Protein AF-A0A7S0BR72-F1 (afdb_monomer_lite)

pLDDT: mean 76.25, std 20.23, range [37.44, 98.0]

Structure (mmCIF, N/CA/C/O backbone):
data_AF-A0A7S0BR72-F1
#
_entry.id   AF-A0A7S0BR72-F1
#
loop_
_atom_site.group_PDB
_atom_site.id
_atom_site.type_symbol
_atom_site.label_atom_id
_atom_site.label_alt_id
_atom_site.label_comp_id
_atom_site.label_asym_id
_atom_site.label_entity_id
_atom_site.label_seq_id
_atom_site.pdbx_PDB_ins_code
_atom_site.Cartn_x
_atom_site.Cartn_y
_atom_site.Cartn_z
_atom_site.occupancy
_atom_site.B_iso_or_equiv
_atom_site.auth_seq_id
_atom_site.auth_comp_id
_atom_site.auth_asym_id
_atom_site.auth_atom_id
_atom_site.pdbx_PDB_model_num
ATOM 1 N N . SER A 1 1 ? -52.170 14.495 -1.235 1.00 38.38 1 SER A N 1
ATOM 2 C CA . SER A 1 1 ? -51.632 13.764 -2.401 1.00 38.38 1 SER A CA 1
ATOM 3 C C . SER A 1 1 ? -50.107 13.771 -2.348 1.00 38.38 1 SER A C 1
ATOM 5 O O . SER A 1 1 ? -49.473 14.765 -2.671 1.00 38.38 1 SER A O 1
ATOM 7 N N . ARG A 1 2 ? -49.497 12.687 -1.854 1.00 43.31 2 ARG A N 1
ATOM 8 C CA . ARG A 1 2 ? -48.038 12.483 -1.826 1.00 43.31 2 ARG A CA 1
ATOM 9 C C . ARG A 1 2 ? -47.750 11.031 -2.201 1.00 43.31 2 ARG A C 1
ATOM 11 O O . ARG A 1 2 ? -47.837 10.165 -1.345 1.00 43.31 2 ARG A O 1
ATOM 18 N N . THR A 1 3 ? -47.402 10.790 -3.461 1.00 39.28 3 THR A N 1
ATOM 19 C CA . THR A 1 3 ? -46.844 9.521 -3.961 1.00 39.28 3 THR A CA 1
ATOM 20 C C . THR A 1 3 ? -46.015 9.816 -5.216 1.00 39.28 3 THR A C 1
ATOM 22 O O . THR A 1 3 ? -46.498 9.676 -6.331 1.00 39.28 3 THR A O 1
ATOM 25 N N . SER A 1 4 ? -44.776 10.290 -5.054 1.00 43.34 4 SER A N 1
ATOM 26 C CA . SER A 1 4 ? -43.831 10.450 -6.182 1.00 43.34 4 SER A CA 1
ATOM 27 C C . SER A 1 4 ? -42.393 10.020 -5.841 1.00 43.34 4 SER A C 1
ATOM 29 O O . SER A 1 4 ? -41.476 10.256 -6.622 1.00 43.34 4 SER A O 1
ATOM 31 N N . GLY A 1 5 ? -42.171 9.376 -4.688 1.00 39.69 5 GLY A N 1
ATOM 32 C CA . GLY A 1 5 ? -40.830 8.983 -4.227 1.00 39.69 5 GLY A CA 1
ATOM 33 C C . GLY A 1 5 ? -40.415 7.538 -4.535 1.00 39.69 5 GLY A C 1
ATOM 34 O O . GLY A 1 5 ? -39.224 7.266 -4.632 1.00 39.69 5 GLY A O 1
ATOM 35 N N . ASN A 1 6 ? -41.360 6.608 -4.729 1.00 41.72 6 ASN A N 1
ATOM 36 C CA . ASN A 1 6 ? -41.033 5.171 -4.752 1.00 41.72 6 ASN A CA 1
ATOM 37 C C . ASN A 1 6 ? -40.452 4.650 -6.077 1.00 41.72 6 ASN A C 1
ATOM 39 O O . ASN A 1 6 ? -39.692 3.689 -6.061 1.00 41.72 6 ASN A O 1
ATOM 43 N N . GLY A 1 7 ? -40.753 5.271 -7.222 1.00 37.44 7 GLY A N 1
ATOM 44 C CA . GLY A 1 7 ? -40.346 4.722 -8.526 1.00 37.44 7 GLY A CA 1
ATOM 45 C C . GLY A 1 7 ? -38.831 4.731 -8.769 1.00 37.44 7 GLY A C 1
ATOM 46 O O . GLY A 1 7 ? -38.293 3.798 -9.359 1.00 37.44 7 GLY A O 1
ATOM 47 N N . ARG A 1 8 ? -38.121 5.752 -8.267 1.00 39.62 8 ARG A N 1
ATOM 48 C CA . ARG A 1 8 ? -36.663 5.881 -8.450 1.00 39.62 8 ARG A CA 1
ATOM 49 C C . ARG A 1 8 ? -35.863 4.902 -7.593 1.00 39.62 8 ARG A C 1
ATOM 51 O O . ARG A 1 8 ? -34.844 4.409 -8.055 1.00 39.62 8 ARG A O 1
ATOM 58 N N . SER A 1 9 ? -36.340 4.579 -6.391 1.00 44.19 9 SER A N 1
ATOM 59 C CA . SER A 1 9 ? -35.676 3.607 -5.512 1.00 44.19 9 SER A CA 1
ATOM 60 C C . SER A 1 9 ? -35.784 2.177 -6.057 1.00 44.19 9 SER A C 1
ATOM 62 O O . SER A 1 9 ? -34.805 1.441 -6.013 1.00 44.19 9 SER A O 1
ATOM 64 N N . VAL A 1 10 ? -36.925 1.809 -6.653 1.00 42.84 10 VAL A N 1
ATOM 65 C CA . VAL A 1 10 ? -37.143 0.464 -7.217 1.00 42.84 10 VAL A CA 1
ATOM 66 C C . VAL A 1 10 ? -36.305 0.228 -8.477 1.00 42.84 10 VAL A C 1
ATOM 68 O O . VAL A 1 10 ? -35.673 -0.816 -8.600 1.00 42.84 10 VAL A O 1
ATOM 71 N N . ALA A 1 11 ? -36.231 1.205 -9.388 1.00 39.00 11 ALA A N 1
ATOM 72 C CA . ALA A 1 11 ? -35.418 1.081 -10.603 1.00 39.00 11 ALA A CA 1
ATOM 73 C C . ALA A 1 11 ? -33.904 0.997 -10.304 1.00 39.00 11 ALA A C 1
ATOM 75 O O . ALA A 1 11 ? -33.158 0.318 -11.012 1.00 39.00 11 ALA A O 1
ATOM 76 N N . LEU A 1 12 ? -33.445 1.664 -9.241 1.00 45.06 12 LEU A N 1
ATOM 77 C CA . LEU A 1 12 ? -32.035 1.677 -8.849 1.00 45.06 12 LEU A CA 1
ATOM 78 C C . LEU A 1 12 ? -31.623 0.406 -8.089 1.00 45.06 12 LEU A C 1
ATOM 80 O O . LEU A 1 12 ? -30.553 -0.133 -8.351 1.00 45.06 12 LEU A O 1
ATOM 84 N N . MET A 1 13 ? -32.493 -0.116 -7.217 1.00 42.59 13 MET A N 1
ATOM 85 C CA . MET A 1 13 ? -32.310 -1.436 -6.595 1.00 42.59 13 MET A CA 1
ATOM 86 C C . MET A 1 13 ? -32.260 -2.534 -7.661 1.00 42.59 13 MET A C 1
ATOM 88 O O . MET A 1 13 ? -31.355 -3.357 -7.629 1.00 42.59 13 MET A O 1
ATOM 92 N N . ALA A 1 14 ? -33.125 -2.463 -8.679 1.00 45.12 14 ALA A N 1
ATOM 93 C CA . ALA A 1 14 ? -33.048 -3.358 -9.832 1.00 45.12 14 ALA A CA 1
ATOM 94 C C . ALA A 1 14 ? -31.719 -3.218 -10.597 1.00 45.12 14 ALA A C 1
ATOM 96 O O . ALA A 1 14 ? -31.189 -4.204 -11.087 1.00 45.12 14 ALA A O 1
ATOM 97 N N . SER A 1 15 ? -31.138 -2.016 -10.672 1.00 44.75 15 SER A N 1
ATOM 98 C CA . SER A 1 15 ? -29.849 -1.791 -11.346 1.00 44.75 15 SER A CA 1
ATOM 99 C C . SER A 1 15 ? -28.657 -2.325 -10.540 1.00 44.75 15 SER A C 1
ATOM 101 O O . SER A 1 15 ? -27.692 -2.808 -11.128 1.00 44.75 15 SER A O 1
ATOM 103 N N . LEU A 1 16 ? -28.721 -2.269 -9.205 1.00 50.09 16 LEU A N 1
ATOM 104 C CA . LEU A 1 16 ? -27.724 -2.853 -8.300 1.00 50.09 16 LEU A CA 1
ATOM 105 C C . LEU A 1 16 ? -27.837 -4.378 -8.214 1.00 50.09 16 LEU A C 1
ATOM 107 O O . LEU A 1 16 ? -26.807 -5.046 -8.193 1.00 50.09 16 LEU A O 1
ATOM 111 N N . ASP A 1 17 ? -29.053 -4.923 -8.229 1.00 45.78 17 ASP A N 1
ATOM 112 C CA . ASP A 1 17 ? -29.284 -6.365 -8.343 1.00 45.78 17 ASP A CA 1
ATOM 113 C C . ASP A 1 17 ? -28.795 -6.876 -9.696 1.00 45.78 17 ASP A C 1
ATOM 115 O O . ASP A 1 17 ? -28.068 -7.858 -9.735 1.00 45.78 17 ASP A O 1
ATOM 119 N N . VAL A 1 18 ? -29.055 -6.153 -10.790 1.00 50.88 18 VAL A N 1
ATOM 120 C CA . VAL A 1 18 ? -28.482 -6.463 -12.107 1.00 50.88 18 VAL A CA 1
ATOM 121 C C . VAL A 1 18 ? -26.959 -6.325 -12.092 1.00 50.88 18 VAL A C 1
ATOM 123 O O . VAL A 1 18 ? -26.279 -7.157 -12.669 1.00 50.88 18 VAL A O 1
ATOM 126 N N . ALA A 1 19 ? -26.376 -5.337 -11.409 1.00 53.84 19 ALA A N 1
ATOM 127 C CA . ALA A 1 19 ? -24.922 -5.226 -11.261 1.00 53.84 19 ALA A CA 1
ATOM 128 C C . ALA A 1 19 ? -24.324 -6.413 -10.484 1.00 53.84 19 ALA A C 1
ATOM 130 O O . ALA A 1 19 ? -23.299 -6.961 -10.889 1.00 53.84 19 ALA A O 1
ATOM 131 N N . ALA A 1 20 ? -24.969 -6.831 -9.395 1.00 51.16 20 ALA A N 1
ATOM 132 C CA . ALA A 1 20 ? -24.587 -7.994 -8.603 1.00 51.16 20 ALA A CA 1
ATOM 133 C C . ALA A 1 20 ? -24.769 -9.302 -9.388 1.00 51.16 20 ALA A C 1
ATOM 135 O O . ALA A 1 20 ? -23.887 -10.159 -9.380 1.00 51.16 20 ALA A O 1
ATOM 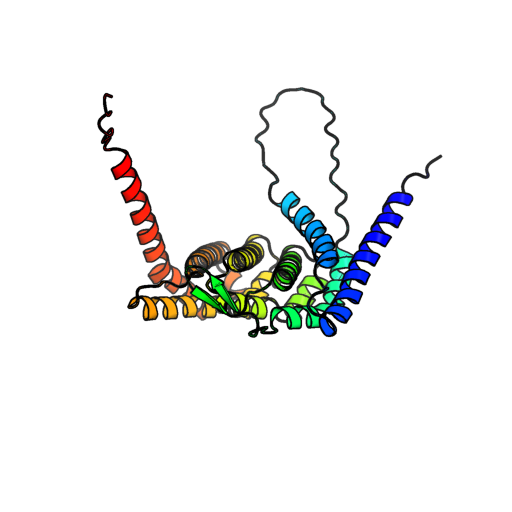136 N N . GLU A 1 21 ? -25.865 -9.443 -10.124 1.00 50.66 21 GLU A N 1
ATOM 137 C CA . GLU A 1 21 ? -26.175 -10.588 -10.974 1.00 50.66 21 GLU A CA 1
ATOM 138 C C . GLU A 1 21 ? -25.239 -10.645 -12.187 1.00 50.66 21 GLU A C 1
ATOM 140 O O . GLU A 1 21 ? -24.738 -11.715 -12.512 1.00 50.66 21 GLU A O 1
ATOM 145 N N . LEU A 1 22 ? -24.872 -9.510 -12.787 1.00 52.69 22 LEU A N 1
ATOM 146 C CA . LEU A 1 22 ? -23.852 -9.415 -13.838 1.00 52.69 22 LEU A CA 1
ATOM 147 C C . LEU A 1 22 ? -22.469 -9.779 -13.307 1.00 52.69 22 LEU A C 1
ATOM 149 O O . LEU A 1 22 ? -21.745 -10.522 -13.963 1.00 52.69 22 LEU A O 1
ATOM 153 N N . LEU A 1 23 ? -22.118 -9.33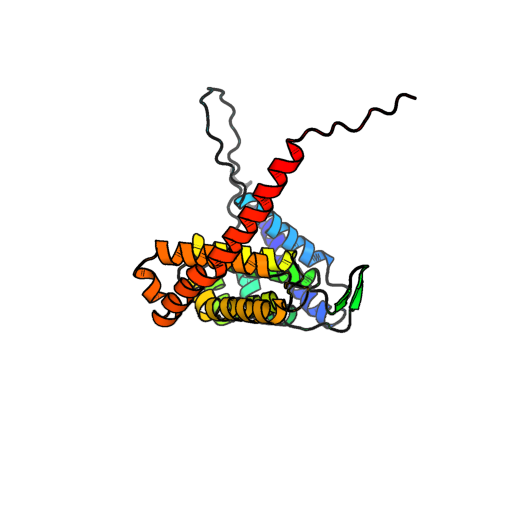2 -12.099 1.00 52.28 23 LEU A N 1
ATOM 154 C CA . LEU A 1 23 ? -20.904 -9.788 -11.429 1.00 52.28 23 LEU A CA 1
ATOM 155 C C . LEU A 1 23 ? -20.942 -11.315 -11.225 1.00 52.28 23 LEU A C 1
ATOM 157 O O . LEU A 1 23 ? -19.904 -11.965 -11.354 1.00 52.28 23 LEU A O 1
ATOM 161 N N . THR A 1 24 ? -22.095 -11.889 -10.867 1.00 49.78 24 THR A N 1
ATOM 162 C CA . THR A 1 24 ? -22.258 -13.328 -10.564 1.00 49.78 24 THR A CA 1
ATOM 163 C C . THR A 1 24 ? -22.217 -14.177 -11.836 1.00 49.78 24 THR A C 1
ATOM 165 O O . THR A 1 24 ? -21.528 -15.191 -11.900 1.00 49.78 24 THR A O 1
ATOM 168 N N . THR A 1 25 ? -22.895 -13.719 -12.884 1.00 54.47 25 THR A N 1
ATOM 169 C CA . THR A 1 25 ? -22.976 -14.389 -14.183 1.00 54.47 25 THR A CA 1
ATOM 170 C C . THR A 1 25 ? -21.637 -14.330 -14.913 1.00 54.47 25 THR A C 1
ATOM 172 O O . THR A 1 25 ? -21.257 -15.308 -15.547 1.00 54.47 25 THR A O 1
ATOM 175 N N . GLU A 1 26 ? -20.887 -13.226 -14.796 1.00 51.12 26 GLU A N 1
ATOM 176 C CA . GLU A 1 26 ? -19.606 -13.102 -15.495 1.00 51.12 26 GLU A CA 1
ATOM 177 C C . GLU A 1 26 ? -18.447 -13.846 -14.852 1.00 51.12 26 GLU A C 1
ATOM 179 O O . GLU A 1 26 ? -17.582 -14.317 -15.572 1.00 51.12 26 GLU A O 1
ATOM 184 N N . VAL A 1 27 ? -18.407 -14.049 -13.537 1.00 50.25 27 VAL A N 1
ATOM 185 C CA . VAL A 1 27 ? -17.358 -14.929 -12.984 1.00 50.25 27 VAL A CA 1
ATOM 186 C C . VAL A 1 27 ? -17.585 -16.379 -13.391 1.00 50.25 27 VAL A C 1
ATOM 188 O O . VAL A 1 27 ? -16.637 -17.035 -13.808 1.00 50.25 27 VAL A O 1
ATOM 191 N N . ASN A 1 28 ? -18.843 -16.828 -13.411 1.00 46.81 28 ASN A N 1
ATOM 192 C CA . ASN A 1 28 ? -19.190 -18.146 -13.942 1.00 46.81 28 ASN A CA 1
ATOM 193 C C . ASN A 1 28 ? -18.898 -18.264 -15.453 1.00 46.81 28 ASN A C 1
ATOM 195 O O . ASN A 1 28 ? -18.623 -19.353 -15.945 1.00 46.81 28 ASN A O 1
ATOM 199 N N . ARG A 1 29 ? -18.940 -17.159 -16.212 1.00 50.94 29 ARG A N 1
ATOM 200 C CA . ARG A 1 29 ? -18.572 -17.141 -17.638 1.00 50.94 29 ARG A CA 1
ATOM 201 C C . ARG A 1 29 ? -17.075 -17.025 -17.879 1.00 50.94 29 ARG A C 1
ATOM 203 O O . ARG A 1 29 ? -16.594 -17.684 -18.785 1.00 50.94 29 ARG A O 1
ATOM 210 N N . VAL A 1 30 ? -16.331 -16.260 -17.082 1.00 50.84 30 VAL A N 1
ATOM 211 C CA . VAL A 1 30 ? -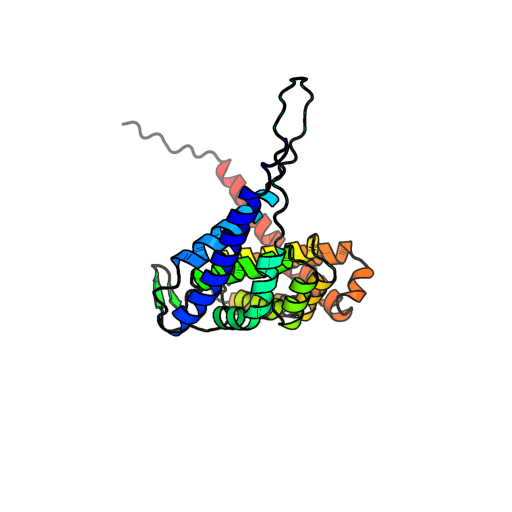14.864 -16.155 -17.174 1.00 50.84 30 VAL A CA 1
ATOM 212 C C . VAL A 1 30 ? -14.191 -17.499 -16.877 1.00 50.84 30 VAL A C 1
ATOM 214 O O . VAL A 1 30 ? -13.133 -17.768 -17.442 1.00 50.84 30 VAL A O 1
ATOM 217 N N . GLU A 1 31 ? -14.808 -18.365 -16.064 1.00 50.72 31 GLU A N 1
ATOM 218 C CA . GLU A 1 31 ? -14.368 -19.761 -15.902 1.00 50.72 31 GLU A CA 1
ATOM 219 C C . GLU A 1 31 ? -14.536 -20.612 -17.177 1.00 50.72 31 GLU A C 1
ATOM 221 O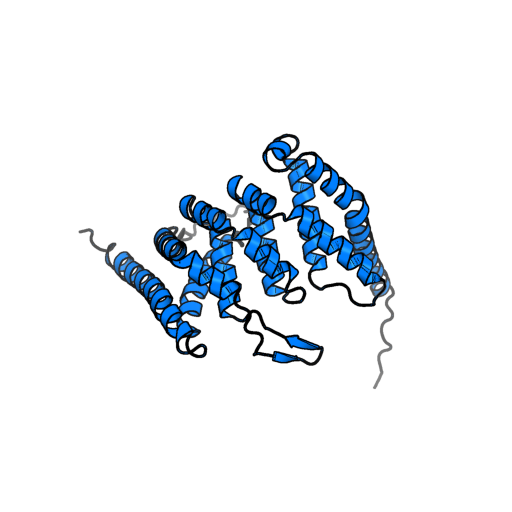 O . GLU A 1 31 ? -13.824 -21.601 -17.345 1.00 50.72 31 GLU A O 1
ATOM 226 N N . HIS A 1 32 ? -15.434 -20.234 -18.093 1.00 49.09 32 HIS A N 1
ATOM 227 C CA . HIS A 1 32 ? -15.753 -21.003 -19.302 1.00 49.09 32 HIS A CA 1
ATOM 228 C C . HIS A 1 32 ? -15.267 -20.365 -20.618 1.00 49.09 32 HIS A C 1
ATOM 230 O O . HIS A 1 32 ? -14.965 -21.098 -21.557 1.00 49.09 32 HIS A O 1
ATOM 236 N N . ASP A 1 33 ? -15.154 -19.037 -20.698 1.00 49.59 33 ASP A N 1
ATOM 237 C CA . ASP A 1 33 ? -14.624 -18.283 -21.840 1.00 49.59 33 ASP A CA 1
ATOM 238 C C . ASP A 1 33 ? -14.029 -16.928 -21.377 1.00 49.59 33 ASP A C 1
ATOM 240 O O . ASP A 1 33 ? -14.755 -15.952 -21.147 1.00 49.59 33 ASP A O 1
ATOM 244 N N . PRO A 1 34 ? -12.691 -16.829 -21.261 1.00 52.69 34 PRO A N 1
ATOM 245 C CA . PRO A 1 34 ? -11.992 -15.619 -20.825 1.00 52.69 34 PRO A CA 1
ATOM 246 C C . PRO A 1 34 ? -12.214 -14.377 -21.703 1.00 52.69 34 PRO A C 1
ATOM 248 O O . PRO A 1 34 ? -11.911 -13.268 -21.259 1.00 52.69 34 PRO A O 1
ATOM 251 N N . SER A 1 35 ? -12.703 -14.535 -22.939 1.00 46.75 35 SER A N 1
ATOM 252 C CA . SER A 1 35 ? -12.815 -13.446 -23.918 1.00 46.75 35 SER A CA 1
ATOM 253 C C . SER A 1 35 ? -14.089 -12.596 -23.775 1.00 46.75 35 SER A C 1
ATOM 255 O O . SER A 1 35 ? -14.137 -11.467 -24.271 1.00 46.75 35 SER A O 1
ATOM 257 N N . LEU A 1 36 ? -15.103 -13.087 -23.049 1.00 47.84 36 LEU A N 1
ATOM 258 C CA . LEU A 1 36 ? -16.439 -12.473 -22.965 1.00 47.84 36 LEU A CA 1
ATOM 259 C C . LEU A 1 36 ? -16.644 -11.531 -21.756 1.00 47.84 36 LEU A C 1
ATOM 261 O O . LEU A 1 36 ? -17.549 -10.696 -21.771 1.00 47.84 36 LEU A O 1
ATOM 265 N N . GLY A 1 37 ? -15.771 -11.580 -20.744 1.00 49.03 37 GLY A N 1
ATOM 266 C CA . GLY A 1 37 ? -16.009 -10.992 -19.412 1.00 49.03 37 GLY A CA 1
ATOM 267 C C . GLY A 1 37 ? -15.875 -9.471 -19.237 1.00 49.03 37 GLY A C 1
ATOM 268 O O . GLY A 1 37 ? -15.759 -8.998 -18.105 1.00 49.03 37 GLY A O 1
ATOM 269 N N . SER A 1 38 ? -15.845 -8.667 -20.305 1.00 54.56 38 SER A N 1
ATOM 270 C CA . SER A 1 38 ? -15.402 -7.265 -20.198 1.00 54.56 38 SER A CA 1
ATOM 271 C C . SER A 1 38 ? -16.513 -6.206 -20.110 1.00 54.56 38 SER A C 1
ATOM 273 O O . SER A 1 38 ? -16.306 -5.195 -19.447 1.00 54.56 38 SER A O 1
ATOM 275 N N . SER A 1 39 ? -17.694 -6.358 -20.719 1.00 53.75 39 SER A N 1
ATOM 276 C CA . SER A 1 39 ? -18.584 -5.186 -20.902 1.00 53.75 39 SER A CA 1
ATOM 277 C C . SER A 1 39 ? -19.348 -4.758 -19.638 1.00 53.75 39 SER A C 1
ATOM 279 O O . SER A 1 39 ? -19.456 -3.568 -19.342 1.00 53.75 39 SER A O 1
ATOM 281 N N . SER A 1 40 ? -19.842 -5.718 -18.855 1.00 49.47 40 SER A N 1
ATOM 282 C CA . SER A 1 40 ? -20.781 -5.451 -17.757 1.00 49.47 40 SER A CA 1
ATOM 283 C C . SER A 1 40 ? -20.089 -5.071 -16.447 1.00 49.47 40 SER A C 1
ATOM 285 O O . SER A 1 40 ? -20.470 -4.093 -15.802 1.00 49.47 40 SER A O 1
ATOM 287 N N . ILE A 1 41 ? -18.996 -5.762 -16.106 1.00 53.84 41 ILE A N 1
ATOM 288 C CA . ILE A 1 41 ? -18.120 -5.420 -14.973 1.00 53.84 41 ILE A CA 1
ATOM 289 C C . ILE A 1 41 ? -17.527 -4.018 -15.163 1.00 53.84 41 ILE A C 1
ATOM 291 O O . ILE A 1 41 ? -17.522 -3.212 -14.232 1.00 53.84 41 ILE A O 1
ATOM 295 N N . ASN A 1 42 ? -17.107 -3.681 -16.389 1.00 51.41 42 ASN A N 1
ATOM 296 C CA . ASN A 1 42 ? -16.626 -2.337 -16.705 1.00 51.41 42 ASN A CA 1
ATOM 297 C C . ASN A 1 42 ? -17.706 -1.265 -16.502 1.00 51.41 42 ASN A C 1
ATOM 299 O O . ASN A 1 42 ? -17.361 -0.154 -16.114 1.00 51.41 42 ASN A O 1
ATOM 303 N N . SER A 1 43 ? -18.991 -1.577 -16.704 1.00 51.28 43 SER A N 1
ATOM 304 C CA . SER A 1 43 ? -20.090 -0.629 -16.480 1.00 51.28 43 SER A CA 1
ATOM 305 C C . SER A 1 43 ? -20.350 -0.378 -14.989 1.00 51.28 43 SER A C 1
ATOM 307 O O . SER A 1 43 ? -20.445 0.775 -14.565 1.00 51.28 43 SER A O 1
ATOM 309 N N . VAL A 1 44 ? -20.387 -1.438 -14.172 1.00 56.53 44 VAL A N 1
ATOM 310 C CA . VAL A 1 44 ? -20.545 -1.329 -12.708 1.00 56.53 44 VAL A CA 1
ATOM 311 C C . VAL A 1 44 ? -19.354 -0.598 -12.092 1.00 56.53 44 VAL A C 1
ATOM 313 O O . VAL A 1 44 ? -19.515 0.307 -11.276 1.00 56.53 44 VAL A O 1
ATOM 316 N N . ILE A 1 45 ? -18.142 -0.924 -12.535 1.00 53.56 45 ILE A N 1
ATOM 317 C CA . ILE A 1 45 ? -16.933 -0.308 -11.993 1.00 53.56 45 ILE A CA 1
ATOM 318 C C . ILE A 1 45 ? -16.764 1.122 -12.514 1.00 53.56 45 ILE A C 1
ATOM 320 O O . ILE A 1 45 ? -16.386 1.992 -11.739 1.00 53.56 45 ILE A O 1
ATOM 324 N N . ALA A 1 46 ? -17.149 1.436 -13.756 1.00 53.50 46 ALA A N 1
ATOM 325 C CA . ALA A 1 46 ? -17.208 2.823 -14.225 1.00 53.50 46 ALA A CA 1
ATOM 326 C C . ALA A 1 46 ? -18.187 3.676 -13.402 1.00 53.50 46 ALA A C 1
ATOM 328 O O . ALA A 1 46 ? -17.902 4.850 -13.152 1.00 53.50 46 ALA A O 1
ATOM 329 N N . MET A 1 47 ? -19.305 3.101 -12.949 1.00 57.72 47 MET A N 1
ATOM 330 C CA . MET A 1 47 ? -20.235 3.768 -12.037 1.00 57.72 47 MET A CA 1
ATOM 331 C C . MET A 1 47 ? -19.569 4.048 -10.680 1.00 57.72 47 MET A C 1
ATOM 333 O O . MET A 1 47 ? -19.526 5.203 -10.256 1.00 57.72 47 MET A O 1
ATOM 337 N N . VAL A 1 48 ? -18.939 3.045 -10.059 1.00 52.66 48 VAL A N 1
ATOM 338 C CA . VAL A 1 48 ? -18.239 3.197 -8.766 1.00 52.66 48 VAL A CA 1
ATOM 339 C C . VAL A 1 48 ? -17.047 4.164 -8.863 1.00 52.66 48 VAL A C 1
ATOM 341 O O . VAL A 1 48 ? -16.908 5.069 -8.042 1.00 52.66 48 VAL A O 1
ATOM 344 N N . SER A 1 49 ? -16.217 4.063 -9.905 1.00 49.53 49 SER A N 1
ATOM 345 C CA . SER A 1 49 ? -15.084 4.970 -10.127 1.00 49.53 49 SER A CA 1
ATOM 346 C C . SER A 1 49 ? -15.519 6.420 -10.367 1.00 49.53 49 SER A C 1
ATOM 348 O O . SER A 1 49 ? -14.777 7.339 -10.013 1.00 49.53 49 SER A O 1
ATOM 350 N N . ARG A 1 50 ? -16.695 6.661 -10.970 1.00 54.97 50 ARG A N 1
ATOM 351 C CA . ARG A 1 50 ? -17.269 8.016 -11.090 1.00 54.97 50 ARG A CA 1
ATOM 352 C C . ARG A 1 50 ? -17.683 8.561 -9.723 1.00 54.97 50 ARG A C 1
ATOM 354 O O . ARG A 1 50 ? -17.393 9.720 -9.436 1.00 54.97 50 ARG A O 1
ATOM 361 N N . MET A 1 51 ? -18.263 7.720 -8.866 1.00 49.44 51 MET A N 1
ATOM 362 C CA . MET A 1 51 ? -18.635 8.097 -7.497 1.00 49.44 51 MET A CA 1
ATOM 363 C C . MET A 1 51 ? -17.406 8.425 -6.631 1.00 49.44 51 MET A C 1
ATOM 365 O O . MET A 1 51 ? -17.423 9.407 -5.891 1.00 49.44 51 MET A O 1
ATOM 369 N N . SER A 1 52 ? -16.304 7.673 -6.754 1.00 44.16 52 SER A N 1
ATOM 370 C CA . SER A 1 52 ? -15.071 7.950 -5.996 1.00 44.16 52 SER A CA 1
ATOM 371 C C . SER A 1 52 ? -14.358 9.235 -6.437 1.00 44.16 52 SER A C 1
ATOM 373 O O . SER A 1 52 ? -13.855 9.965 -5.585 1.00 44.16 52 SER A O 1
ATOM 375 N N . ARG A 1 53 ? -14.332 9.556 -7.741 1.00 44.47 53 ARG A N 1
ATOM 376 C CA . ARG A 1 53 ? -13.682 10.783 -8.254 1.00 44.47 53 ARG A CA 1
ATOM 377 C C . ARG A 1 53 ? -14.411 12.060 -7.842 1.00 44.47 53 ARG A C 1
ATOM 379 O O . ARG A 1 53 ? -13.759 13.057 -7.549 1.00 44.47 53 ARG A O 1
ATOM 386 N N . GLN A 1 54 ? -15.741 12.022 -7.755 1.00 45.09 54 GLN A N 1
ATOM 387 C CA . GLN A 1 54 ? -16.540 13.170 -7.309 1.00 45.09 54 GLN A CA 1
ATOM 388 C C . GLN A 1 54 ? -16.291 13.552 -5.841 1.00 45.09 54 GLN A C 1
ATOM 390 O O . GLN A 1 54 ? -16.555 14.686 -5.458 1.00 45.09 54 GLN A O 1
ATOM 395 N N . LYS A 1 55 ? -15.744 12.641 -5.026 1.00 43.00 55 LYS A N 1
ATOM 396 C CA . LYS A 1 55 ? -15.434 12.889 -3.610 1.00 43.00 55 LYS A CA 1
ATOM 397 C C . LYS A 1 55 ? -14.048 13.516 -3.381 1.00 43.00 55 LYS A C 1
ATOM 399 O O . LYS A 1 55 ? -13.793 13.991 -2.283 1.00 43.00 55 LYS A O 1
ATOM 404 N N . ILE A 1 56 ? -13.156 13.484 -4.380 1.00 41.53 56 ILE A N 1
ATOM 405 C CA . ILE A 1 56 ? -11.740 13.890 -4.248 1.00 41.53 56 ILE A CA 1
ATOM 406 C C . ILE A 1 56 ? -11.506 15.345 -4.691 1.00 41.53 56 ILE A C 1
ATOM 408 O O . ILE A 1 56 ? -10.650 16.012 -4.128 1.00 41.53 56 ILE A O 1
ATOM 412 N N . PHE A 1 57 ? -12.295 15.873 -5.631 1.00 38.41 57 PHE A N 1
ATOM 413 C CA . PHE A 1 57 ? -12.169 17.255 -6.129 1.00 38.41 57 PHE A CA 1
ATOM 414 C C . PHE A 1 57 ? -13.181 18.221 -5.496 1.00 38.41 57 PHE A C 1
ATOM 416 O O . PHE A 1 57 ? -13.732 19.087 -6.170 1.00 38.41 57 PHE A O 1
ATOM 423 N N . GLY A 1 58 ? -13.449 18.071 -4.198 1.00 40.12 58 GLY A N 1
ATOM 424 C CA . GLY A 1 58 ? -14.127 19.112 -3.428 1.00 40.12 58 GLY A CA 1
ATOM 425 C C . GLY A 1 58 ? -13.197 20.310 -3.285 1.00 40.12 58 GLY A C 1
ATOM 426 O O . GLY A 1 58 ? -12.475 20.410 -2.303 1.00 40.12 58 GLY A O 1
ATOM 427 N N . THR A 1 59 ? -13.166 21.166 -4.303 1.00 37.91 59 THR A N 1
ATOM 428 C CA . THR A 1 59 ? -12.417 22.418 -4.317 1.00 37.91 59 THR A CA 1
ATOM 429 C C . THR A 1 59 ? -12.953 23.306 -3.195 1.00 37.91 59 THR A C 1
ATOM 431 O O . THR A 1 59 ? -14.076 23.803 -3.281 1.00 37.91 59 THR A O 1
ATOM 434 N N . GLU A 1 60 ? -12.168 23.493 -2.135 1.00 42.75 60 GLU A N 1
ATOM 435 C CA . GLU A 1 60 ? -12.353 24.590 -1.186 1.00 42.75 60 GLU A CA 1
ATOM 436 C C . GLU A 1 60 ? -12.052 25.896 -1.932 1.00 42.75 60 GLU A C 1
ATOM 438 O O . GLU A 1 60 ? -10.922 26.374 -1.999 1.00 42.75 60 GLU A O 1
ATOM 443 N N . GLY A 1 61 ? -13.073 26.425 -2.605 1.00 39.91 61 GLY A N 1
ATOM 444 C CA . GLY A 1 61 ? -13.054 27.777 -3.134 1.00 39.91 61 GLY A CA 1
ATOM 445 C C . GLY A 1 61 ? -13.241 28.754 -1.982 1.00 39.91 61 GLY A C 1
ATOM 446 O O . GLY A 1 61 ? -14.288 28.750 -1.342 1.00 39.91 61 GLY A O 1
ATOM 447 N N . ASN A 1 62 ? -12.230 29.586 -1.734 1.00 43.91 62 ASN A N 1
ATOM 448 C CA . ASN A 1 62 ? -12.357 30.789 -0.919 1.00 43.91 62 ASN A CA 1
ATOM 449 C C . ASN A 1 62 ? -13.477 31.670 -1.493 1.00 43.91 62 ASN A C 1
ATOM 451 O O . ASN A 1 62 ? -13.325 32.261 -2.564 1.00 43.91 62 ASN A O 1
ATOM 455 N N . GLU A 1 63 ? -14.598 31.751 -0.780 1.00 44.75 63 GLU A N 1
ATOM 456 C CA . GLU A 1 63 ? -15.693 32.666 -1.085 1.00 44.75 63 GLU A CA 1
ATOM 457 C C . GLU A 1 63 ? -15.296 34.088 -0.666 1.00 44.75 63 GLU A C 1
ATOM 459 O O . GLU A 1 63 ? -15.261 34.436 0.513 1.00 44.75 63 GLU A O 1
ATOM 464 N N . SER A 1 64 ? -14.988 34.918 -1.664 1.00 49.91 64 SER A N 1
ATOM 465 C CA . SER A 1 64 ? -15.151 36.366 -1.568 1.00 49.91 64 SER A CA 1
ATOM 466 C C . SER A 1 64 ? -16.636 36.678 -1.751 1.00 49.91 64 SER A C 1
ATOM 468 O O . SER A 1 64 ? -17.247 36.308 -2.755 1.00 49.91 64 SER A O 1
ATOM 470 N N . GLU A 1 65 ? -17.207 37.325 -0.739 1.00 53.59 65 GLU A N 1
ATOM 471 C CA . GLU A 1 65 ? -18.603 37.739 -0.651 1.00 53.59 65 GLU A CA 1
ATOM 472 C C . GLU A 1 65 ? -19.034 38.579 -1.862 1.00 53.59 65 GLU A C 1
ATOM 474 O O . GLU A 1 65 ? -18.633 39.731 -2.018 1.00 53.59 65 GLU A O 1
ATOM 479 N N . THR A 1 66 ? -19.941 38.043 -2.679 1.00 48.38 66 THR A N 1
ATOM 480 C CA . THR A 1 66 ? -20.877 38.873 -3.444 1.00 48.38 66 THR A CA 1
ATOM 481 C C . THR A 1 66 ? -22.282 38.290 -3.334 1.00 48.38 66 THR A C 1
ATOM 483 O O . THR A 1 66 ? -22.555 37.154 -3.716 1.00 48.38 66 THR A O 1
ATOM 486 N N . ASN A 1 67 ? -23.173 39.095 -2.754 1.00 51.41 67 ASN A N 1
ATOM 487 C CA . ASN A 1 67 ? -24.594 38.820 -2.593 1.00 51.41 67 ASN A CA 1
ATOM 488 C C . ASN A 1 67 ? -25.269 38.693 -3.965 1.00 51.41 67 ASN A C 1
ATOM 490 O O . ASN A 1 67 ? -25.561 39.691 -4.622 1.00 51.41 67 ASN A O 1
ATOM 494 N N . GLY A 1 68 ? -25.533 37.456 -4.374 1.00 43.72 68 GLY A N 1
ATOM 495 C CA . GLY A 1 68 ? -26.338 37.115 -5.537 1.00 43.72 68 GLY A CA 1
ATOM 496 C C . GLY A 1 68 ? -27.135 35.857 -5.235 1.00 43.72 68 GLY A C 1
ATOM 497 O O . GLY A 1 68 ? -26.604 34.752 -5.256 1.00 43.72 68 GLY A O 1
ATOM 498 N N . GLU A 1 69 ? -28.408 36.051 -4.912 1.00 48.59 69 GLU A N 1
ATOM 499 C CA . GLU A 1 69 ? -29.407 35.038 -4.588 1.00 48.59 69 GLU A CA 1
ATOM 500 C C . GLU A 1 69 ? -29.646 34.109 -5.795 1.00 48.59 69 GLU A C 1
ATOM 502 O O . GLU A 1 69 ? -30.560 34.291 -6.594 1.00 48.59 69 GLU A O 1
ATOM 507 N N . LEU A 1 70 ? -28.780 33.106 -5.952 1.00 40.66 70 LEU A N 1
ATOM 508 C CA . LEU A 1 70 ? -28.969 31.987 -6.863 1.00 40.66 70 LEU A CA 1
ATOM 509 C C . LEU A 1 70 ? -29.132 30.739 -6.005 1.00 40.66 70 LEU A C 1
ATOM 511 O O . LEU A 1 70 ? -28.201 30.284 -5.342 1.00 40.66 70 LEU A O 1
ATOM 515 N N . THR A 1 71 ? -30.344 30.191 -5.996 1.00 46.50 71 THR A N 1
ATOM 516 C CA . THR A 1 71 ? -30.689 28.936 -5.332 1.00 46.50 71 THR A CA 1
ATOM 517 C C . THR A 1 71 ? -29.972 27.788 -6.049 1.00 46.50 71 THR A C 1
ATOM 519 O O . THR A 1 71 ? -30.556 27.061 -6.851 1.00 46.50 71 THR A O 1
ATOM 522 N N . VAL A 1 72 ? -28.668 27.644 -5.800 1.00 43.78 72 VAL A N 1
ATOM 523 C CA . VAL A 1 72 ? -27.871 26.504 -6.240 1.00 43.78 72 VAL A CA 1
ATOM 524 C C . VAL A 1 72 ? -28.488 25.292 -5.569 1.00 43.78 72 VAL A C 1
ATOM 526 O O . VAL A 1 72 ? -28.380 25.100 -4.356 1.00 43.78 72 VAL A O 1
ATOM 529 N N . MET A 1 73 ? -29.212 24.508 -6.369 1.00 39.28 73 MET A N 1
ATOM 530 C CA . MET A 1 73 ? -29.759 23.223 -5.978 1.00 39.28 73 MET A CA 1
ATOM 531 C C . MET A 1 73 ? -28.634 22.396 -5.370 1.00 39.28 73 MET A C 1
ATOM 533 O O . MET A 1 73 ? -27.816 21.798 -6.067 1.00 39.28 73 MET A O 1
ATOM 537 N N . LYS A 1 74 ? -28.628 22.366 -4.039 1.00 44.22 74 LYS A N 1
ATOM 538 C CA . LYS A 1 74 ? -27.835 21.507 -3.173 1.00 44.22 74 LYS A CA 1
ATOM 539 C C . LYS A 1 74 ? -28.344 20.074 -3.338 1.00 44.22 74 LYS A C 1
ATOM 541 O O . LYS A 1 74 ? -28.806 19.451 -2.390 1.00 44.22 74 LYS A O 1
ATOM 546 N N . ASN A 1 75 ? -28.261 19.548 -4.559 1.00 40.91 75 ASN A N 1
ATOM 547 C CA . ASN A 1 75 ? -28.333 18.128 -4.857 1.00 40.91 75 ASN A CA 1
ATOM 548 C C . ASN A 1 75 ? -27.022 17.514 -4.362 1.00 40.91 75 ASN A C 1
ATOM 550 O O . ASN A 1 75 ? -26.180 17.074 -5.139 1.00 40.91 75 ASN A O 1
ATOM 554 N N . ARG A 1 76 ? -26.847 17.498 -3.034 1.00 40.62 76 ARG A N 1
ATOM 555 C CA . ARG A 1 76 ? -26.071 16.448 -2.388 1.00 40.62 76 ARG A CA 1
ATOM 556 C C . ARG A 1 76 ? -26.803 15.176 -2.780 1.00 40.62 76 ARG A C 1
ATOM 558 O O . ARG A 1 76 ? -27.853 14.880 -2.212 1.00 40.62 76 ARG A O 1
ATOM 565 N N . SER A 1 77 ? -26.320 14.524 -3.837 1.00 47.00 77 SER A N 1
ATOM 566 C CA . SER A 1 77 ? -26.701 13.166 -4.189 1.00 47.00 77 SER A CA 1
ATOM 567 C C . SER A 1 77 ? -26.760 12.402 -2.877 1.00 47.00 77 SER A C 1
ATOM 569 O O . SER A 1 77 ? -25.789 12.395 -2.115 1.00 47.00 77 SER A O 1
ATOM 571 N N . ALA A 1 78 ? -27.951 11.903 -2.541 1.00 46.50 78 ALA A N 1
ATOM 572 C CA . ALA A 1 78 ? -28.115 11.039 -1.390 1.00 46.50 78 ALA A CA 1
ATOM 573 C C . ALA A 1 78 ? -26.991 10.011 -1.484 1.00 46.50 78 ALA A C 1
ATOM 575 O O . ALA A 1 78 ? -26.842 9.397 -2.537 1.00 46.50 78 ALA A O 1
ATOM 576 N N . LEU A 1 79 ? -26.139 9.941 -0.458 1.00 47.59 79 LEU A N 1
ATOM 577 C CA . LEU A 1 79 ? -25.077 8.950 -0.361 1.00 47.59 79 LEU A CA 1
ATOM 578 C C . LEU A 1 79 ? -25.748 7.589 -0.521 1.00 47.59 79 LEU A C 1
ATOM 580 O O . LEU A 1 79 ? -26.369 7.081 0.411 1.00 47.59 79 LEU A O 1
ATOM 584 N N . GLU A 1 80 ? -25.724 7.075 -1.747 1.00 54.44 80 GLU A N 1
ATOM 585 C CA . GLU A 1 80 ? -26.305 5.791 -2.077 1.00 54.44 80 GLU A CA 1
ATOM 586 C C . GLU A 1 80 ? -25.549 4.763 -1.251 1.00 54.44 80 GLU A C 1
ATOM 588 O O . GLU A 1 80 ? -24.316 4.733 -1.236 1.00 54.44 80 GLU A O 1
ATOM 593 N N . SER A 1 81 ? -26.304 3.991 -0.475 1.00 66.94 81 SER A N 1
ATOM 594 C CA . SER A 1 81 ? -25.737 3.013 0.436 1.00 66.94 81 SER A CA 1
ATOM 595 C C . SER A 1 81 ? -24.945 1.989 -0.372 1.00 66.94 81 SER A C 1
ATOM 597 O O . SER A 1 81 ? -25.516 1.194 -1.118 1.00 66.94 81 SER A O 1
ATOM 599 N N . THR A 1 82 ? -23.625 1.974 -0.196 1.00 73.62 82 THR A N 1
ATOM 600 C CA . THR A 1 82 ? -22.721 0.972 -0.779 1.00 73.62 82 THR A CA 1
ATOM 601 C C . THR A 1 82 ? -22.928 -0.420 -0.177 1.00 73.62 82 THR A C 1
ATOM 603 O O . THR A 1 82 ? -22.301 -1.380 -0.619 1.00 73.62 82 THR A O 1
ATOM 606 N N . ALA A 1 83 ? -23.848 -0.570 0.783 1.00 79.56 83 ALA A N 1
ATOM 607 C CA . ALA A 1 83 ? -24.055 -1.785 1.560 1.00 79.56 83 ALA A CA 1
ATOM 608 C C . ALA A 1 83 ? -24.343 -3.039 0.717 1.00 79.56 83 ALA A C 1
ATOM 610 O O . ALA A 1 83 ? -23.836 -4.106 1.059 1.00 79.56 83 ALA A O 1
ATOM 611 N N . LEU A 1 84 ? -25.119 -2.936 -0.372 1.00 80.94 84 LEU A N 1
ATOM 612 C CA . LEU A 1 84 ? -25.415 -4.088 -1.239 1.00 80.94 84 LEU A CA 1
ATOM 613 C C . LEU A 1 84 ? -24.184 -4.540 -2.032 1.00 80.94 84 LEU A C 1
ATOM 615 O O . LEU A 1 84 ? -23.878 -5.733 -2.070 1.00 80.94 84 LEU A O 1
ATOM 619 N N . LEU A 1 85 ? -23.441 -3.592 -2.612 1.00 81.12 85 LEU A N 1
ATOM 620 C CA . LEU A 1 85 ? -22.187 -3.871 -3.323 1.00 81.12 85 LEU A CA 1
ATOM 621 C C . LEU A 1 85 ? -21.155 -4.482 -2.379 1.00 81.12 85 LEU A C 1
ATOM 623 O O . LEU A 1 85 ? -20.518 -5.478 -2.703 1.00 81.12 85 LEU A O 1
ATOM 627 N N . GLU A 1 86 ? -21.045 -3.922 -1.182 1.00 85.00 86 GLU A N 1
ATOM 628 C CA . GLU A 1 86 ? -20.190 -4.421 -0.117 1.00 85.00 86 GLU A CA 1
ATOM 629 C C . GLU A 1 86 ? -20.595 -5.823 0.357 1.00 85.00 86 GLU A C 1
ATOM 631 O O . GLU A 1 86 ? -19.740 -6.678 0.575 1.00 85.00 86 GLU A O 1
ATOM 636 N N . GLN A 1 87 ? -21.893 -6.116 0.463 1.00 87.44 87 GLN A N 1
ATOM 637 C CA . GLN A 1 87 ? -22.375 -7.460 0.783 1.00 87.44 87 GLN A CA 1
ATOM 638 C C . GLN A 1 87 ? -22.031 -8.469 -0.316 1.00 87.44 87 GLN A C 1
ATOM 640 O O . GLN A 1 87 ? -21.622 -9.590 -0.007 1.00 87.44 87 GLN A O 1
ATOM 645 N N . CYS A 1 88 ? -22.178 -8.081 -1.583 1.00 85.88 88 CYS A N 1
ATOM 646 C CA . CYS A 1 88 ? -21.796 -8.918 -2.716 1.00 85.88 88 CYS A CA 1
ATOM 647 C C . CYS A 1 88 ? -20.282 -9.143 -2.755 1.00 85.88 88 CYS A C 1
ATOM 649 O O . CYS A 1 88 ? -19.846 -10.276 -2.943 1.00 85.88 88 CYS A O 1
ATOM 651 N N . LEU A 1 89 ? -19.490 -8.098 -2.495 1.00 87.88 89 LEU A N 1
ATOM 652 C CA . LEU A 1 89 ? -18.037 -8.187 -2.372 1.00 87.88 89 LEU A CA 1
ATOM 653 C C . LEU A 1 89 ? -17.641 -9.197 -1.293 1.00 87.88 89 LEU A C 1
ATOM 655 O O . LEU A 1 89 ? -16.861 -10.101 -1.571 1.00 87.88 89 LEU A O 1
ATOM 659 N N . ARG A 1 90 ? -18.205 -9.091 -0.082 1.00 91.94 90 ARG A N 1
ATOM 660 C CA . ARG A 1 90 ? -17.870 -9.991 1.036 1.00 91.94 90 ARG A CA 1
ATOM 661 C C . ARG A 1 90 ? -18.099 -11.464 0.698 1.00 91.94 90 ARG A C 1
ATOM 663 O O . ARG A 1 90 ? -17.290 -12.297 1.081 1.00 91.94 90 ARG A O 1
ATOM 670 N N . LYS A 1 91 ? -19.167 -11.790 -0.038 1.00 92.44 91 LYS A N 1
ATOM 671 C CA . LYS A 1 91 ? -19.468 -13.175 -0.447 1.00 92.44 91 LYS A CA 1
ATOM 672 C C . LYS A 1 91 ? -18.474 -13.745 -1.462 1.00 92.44 91 LYS A C 1
ATOM 674 O O . LYS A 1 91 ? -18.436 -14.953 -1.640 1.00 92.44 91 LYS A O 1
ATOM 679 N N . ARG A 1 92 ? -17.730 -12.883 -2.156 1.00 91.81 92 ARG A N 1
ATOM 680 C CA . ARG A 1 92 ? -16.982 -13.230 -3.373 1.00 91.81 92 ARG A CA 1
ATOM 681 C C . ARG A 1 92 ? -15.528 -12.806 -3.326 1.00 91.81 92 ARG A C 1
ATOM 683 O O . ARG A 1 92 ? -14.813 -12.918 -4.315 1.00 91.81 92 ARG A O 1
ATOM 690 N N . ILE A 1 93 ? -15.090 -12.297 -2.180 1.00 93.81 93 ILE A N 1
ATOM 691 C CA . ILE A 1 93 ? -13.746 -11.767 -2.016 1.00 93.81 93 ILE A CA 1
ATOM 692 C C . ILE A 1 93 ? -12.693 -12.824 -2.354 1.00 93.81 93 ILE A C 1
ATOM 694 O O . ILE A 1 93 ? -11.718 -12.498 -3.016 1.00 93.81 93 ILE A O 1
ATOM 698 N N . ASP A 1 94 ? -12.937 -14.090 -2.013 1.00 94.00 94 ASP A N 1
ATOM 699 C CA . ASP A 1 94 ? -12.012 -15.192 -2.285 1.00 94.00 94 ASP A CA 1
ATOM 700 C C . ASP A 1 94 ? -11.864 -15.463 -3.797 1.00 94.00 94 ASP A C 1
ATOM 702 O O . ASP A 1 94 ? -10.749 -15.616 -4.296 1.00 94.00 94 ASP A O 1
ATOM 706 N N . GLU A 1 95 ? -12.967 -15.426 -4.556 1.00 94.62 95 GLU A N 1
ATOM 707 C CA . GLU A 1 95 ? -12.951 -15.523 -6.026 1.00 94.62 95 GLU A CA 1
ATOM 708 C C . GLU A 1 95 ? -12.203 -14.341 -6.653 1.00 94.62 95 GLU A C 1
ATOM 710 O O . GLU A 1 95 ? -11.379 -14.510 -7.550 1.00 94.62 95 GLU A O 1
ATOM 715 N N . LEU A 1 96 ? -12.468 -13.127 -6.166 1.00 92.62 96 LEU A N 1
ATOM 716 C CA . LEU A 1 96 ? -11.833 -11.913 -6.675 1.00 92.62 96 LEU A CA 1
ATOM 717 C C . LEU A 1 96 ? -10.330 -11.899 -6.383 1.00 92.62 96 LEU A C 1
ATOM 719 O O . LEU A 1 96 ? -9.547 -11.523 -7.252 1.00 92.62 96 LEU A O 1
ATOM 723 N N . VAL A 1 97 ? -9.917 -12.348 -5.196 1.00 92.38 97 VAL A N 1
ATOM 724 C CA . VAL A 1 97 ? -8.503 -12.516 -4.839 1.00 92.38 97 VAL A CA 1
ATOM 725 C C . VAL A 1 97 ? -7.842 -13.542 -5.742 1.00 92.38 97 VAL A C 1
ATOM 727 O O . VAL A 1 97 ? -6.760 -13.268 -6.251 1.00 92.38 97 VAL A O 1
ATOM 730 N N . LYS A 1 98 ? -8.501 -14.677 -6.003 1.00 94.25 98 LYS A N 1
ATOM 731 C CA . LYS A 1 98 ? -8.008 -15.679 -6.953 1.00 94.25 98 LYS A CA 1
ATOM 732 C C . LYS A 1 98 ? -7.782 -15.062 -8.336 1.00 94.25 98 LYS A C 1
ATOM 734 O O . LYS A 1 98 ? -6.727 -15.273 -8.918 1.00 94.25 98 LYS A O 1
ATOM 739 N N . ILE A 1 99 ? -8.711 -14.245 -8.839 1.00 93.12 99 ILE A N 1
ATOM 740 C CA . ILE A 1 99 ? -8.547 -13.550 -10.129 1.00 93.12 99 ILE A CA 1
ATOM 741 C C . ILE A 1 99 ? -7.371 -12.557 -10.093 1.00 93.12 99 ILE A C 1
ATOM 743 O O . ILE A 1 99 ? -6.643 -12.430 -11.077 1.00 93.12 99 ILE A O 1
ATOM 747 N N . LEU A 1 100 ? -7.171 -11.844 -8.979 1.00 92.50 100 LEU A N 1
ATOM 748 C CA . LEU A 1 100 ? -6.058 -10.900 -8.820 1.00 92.50 100 LEU A CA 1
ATOM 749 C C . LEU A 1 100 ? -4.689 -11.597 -8.817 1.00 92.50 100 LEU A C 1
ATOM 751 O O . LEU A 1 100 ? -3.731 -11.029 -9.344 1.00 92.50 100 LEU A O 1
ATOM 755 N N . THR A 1 101 ? -4.596 -12.794 -8.235 1.00 92.94 101 THR A N 1
ATOM 756 C CA . THR A 1 101 ? -3.334 -13.530 -8.050 1.00 92.94 101 THR A CA 1
ATOM 757 C C . THR A 1 101 ? -3.052 -14.578 -9.123 1.00 92.94 101 THR A C 1
ATOM 759 O O . THR A 1 101 ? -1.912 -15.015 -9.244 1.00 92.94 101 THR A O 1
ATOM 762 N N . GLU A 1 102 ? -4.049 -14.969 -9.919 1.00 91.56 102 GLU A N 1
ATOM 763 C CA . GLU A 1 102 ? -3.890 -15.927 -11.015 1.00 91.56 102 GLU A CA 1
ATOM 764 C C . GLU A 1 102 ? -2.919 -15.385 -12.072 1.00 91.56 102 GLU A C 1
ATOM 766 O O . GLU A 1 102 ? -3.213 -14.402 -12.749 1.00 91.56 102 GLU A O 1
ATOM 771 N N . ASP A 1 103 ? -1.765 -16.022 -12.246 1.00 83.81 103 ASP A N 1
ATOM 772 C CA . ASP A 1 103 ? -0.814 -15.671 -13.299 1.00 83.81 103 ASP A CA 1
ATOM 773 C C . ASP A 1 103 ? -1.320 -16.200 -14.653 1.00 83.81 103 ASP A C 1
ATOM 775 O O . ASP A 1 103 ? -1.476 -17.406 -14.851 1.00 83.81 103 ASP A O 1
ATOM 779 N N . ARG A 1 104 ? -1.590 -15.287 -15.595 1.00 78.75 104 ARG A N 1
ATOM 780 C CA . ARG A 1 104 ? -1.966 -15.627 -16.977 1.00 78.75 104 ARG A CA 1
ATOM 781 C C . ARG A 1 104 ? -0.772 -15.394 -17.895 1.00 78.75 104 ARG A C 1
ATOM 783 O O . ARG A 1 104 ? -0.844 -14.670 -18.883 1.00 78.75 104 ARG A O 1
ATOM 790 N N . SER A 1 105 ? 0.332 -16.050 -17.558 1.00 67.06 105 SER A N 1
ATOM 791 C CA . SER A 1 105 ? 1.641 -15.985 -18.220 1.00 67.06 105 SER A CA 1
ATOM 792 C C . SER A 1 105 ? 1.658 -16.352 -19.711 1.00 67.06 105 SER A C 1
ATOM 794 O O . SER A 1 105 ? 2.700 -16.231 -20.355 1.00 67.06 105 SER A O 1
ATOM 796 N N . GLN A 1 106 ? 0.530 -16.766 -20.295 1.00 70.31 106 GLN A N 1
ATOM 797 C CA . GLN A 1 106 ? 0.449 -17.107 -21.717 1.00 70.31 106 GLN A CA 1
ATOM 798 C C . GLN A 1 106 ? 0.335 -15.881 -22.636 1.00 70.31 106 GLN A C 1
ATOM 800 O O . GLN A 1 106 ? 0.726 -15.966 -23.801 1.00 70.31 106 GLN A O 1
ATOM 805 N N . ASP A 1 107 ? -0.091 -14.727 -22.116 1.00 70.50 107 ASP A N 1
ATOM 806 C CA . ASP A 1 107 ? -0.229 -13.507 -22.910 1.00 70.50 107 ASP A CA 1
ATOM 807 C C . ASP A 1 107 ? 1.034 -12.645 -22.791 1.00 70.50 107 ASP A C 1
ATOM 809 O O . ASP A 1 107 ? 1.247 -11.921 -21.815 1.00 70.50 107 ASP A O 1
ATOM 813 N N . SER A 1 108 ? 1.907 -12.716 -23.797 1.00 76.88 108 SER A N 1
ATOM 814 C CA . SER A 1 108 ? 3.052 -11.809 -23.909 1.00 76.88 108 SER A CA 1
ATOM 815 C C . SER A 1 108 ? 2.873 -10.863 -25.087 1.00 76.88 108 SER A C 1
ATOM 817 O O . SER A 1 108 ? 2.670 -11.319 -26.213 1.00 76.88 108 SER A O 1
ATOM 819 N N . PHE A 1 109 ? 3.017 -9.562 -24.846 1.00 75.12 109 PHE A N 1
ATOM 820 C CA . PHE A 1 109 ? 3.000 -8.546 -25.897 1.00 75.12 109 PHE A CA 1
ATOM 821 C C . PHE A 1 109 ? 4.369 -7.872 -25.959 1.00 75.12 109 PHE A C 1
ATOM 823 O O . PHE A 1 109 ? 4.941 -7.501 -24.934 1.00 75.12 109 PHE A O 1
ATOM 830 N N . SER A 1 110 ? 4.914 -7.716 -27.164 1.00 75.38 110 SER A N 1
ATOM 831 C CA . SER A 1 110 ? 6.143 -6.947 -27.361 1.00 75.38 110 SER A CA 1
ATOM 832 C C . SER A 1 110 ? 5.778 -5.492 -27.617 1.00 75.38 110 SER A C 1
ATOM 834 O O . SER A 1 110 ? 5.026 -5.210 -28.548 1.00 75.38 110 SER A O 1
ATOM 836 N N . ASN A 1 111 ? 6.308 -4.570 -26.815 1.00 74.12 111 ASN A N 1
ATOM 837 C CA . ASN A 1 111 ? 6.324 -3.152 -27.168 1.00 74.12 111 ASN A CA 1
ATOM 838 C C . ASN A 1 111 ? 7.720 -2.764 -27.697 1.00 74.12 111 ASN A C 1
ATOM 840 O O . ASN A 1 111 ? 8.622 -3.600 -27.756 1.00 74.12 111 ASN A O 1
ATOM 844 N N . SER A 1 112 ? 7.894 -1.507 -28.112 1.00 73.56 112 SER A N 1
ATOM 845 C CA . SER A 1 112 ? 9.153 -0.988 -28.670 1.00 73.56 112 SER A CA 1
ATOM 846 C C . SER A 1 112 ? 10.329 -1.003 -27.684 1.00 73.56 112 SER A C 1
ATOM 848 O O . SER A 1 112 ? 11.471 -0.834 -28.102 1.00 73.56 112 SER A O 1
ATOM 850 N N . CYS A 1 113 ? 10.058 -1.154 -26.385 1.00 65.44 113 CYS A N 1
ATOM 851 C CA . CYS A 1 113 ? 11.048 -1.080 -25.315 1.00 65.44 113 CYS A CA 1
ATOM 852 C C . CYS A 1 113 ? 11.379 -2.452 -24.717 1.00 65.44 113 CYS A C 1
ATOM 854 O O . CYS A 1 113 ? 12.528 -2.682 -24.353 1.00 65.44 113 CYS A O 1
ATOM 856 N N . GLU A 1 114 ? 10.400 -3.351 -24.586 1.00 74.50 114 GLU A N 1
ATOM 857 C CA . GLU A 1 114 ? 10.569 -4.651 -23.941 1.00 74.50 114 GLU A CA 1
ATOM 858 C C . GLU A 1 114 ? 9.384 -5.594 -24.223 1.00 74.50 114 GLU A C 1
ATOM 860 O O . GLU A 1 114 ? 8.265 -5.173 -24.544 1.00 74.50 114 GLU A O 1
ATOM 865 N N . LYS A 1 115 ? 9.617 -6.899 -24.061 1.00 79.56 115 LYS A N 1
ATOM 866 C CA . LYS A 1 115 ? 8.545 -7.895 -24.027 1.00 79.56 115 LYS A CA 1
ATOM 867 C C . LYS A 1 115 ? 7.879 -7.835 -22.655 1.00 79.56 115 LYS A C 1
ATOM 869 O O . LYS A 1 115 ? 8.475 -8.241 -21.663 1.00 79.56 115 LYS A O 1
ATOM 874 N N . VAL A 1 116 ? 6.643 -7.347 -22.601 1.00 77.50 116 VAL A N 1
ATOM 875 C CA . VAL A 1 116 ? 5.844 -7.369 -21.374 1.00 77.50 116 VAL A CA 1
ATOM 876 C C . VAL A 1 116 ? 5.267 -8.770 -21.233 1.00 77.50 116 VAL A C 1
ATOM 878 O O . VAL A 1 116 ? 4.382 -9.175 -21.990 1.00 77.50 116 VAL A O 1
ATOM 881 N N . THR A 1 117 ? 5.805 -9.529 -20.286 1.00 73.25 117 THR A N 1
ATOM 882 C CA . THR A 1 117 ? 5.250 -10.816 -19.871 1.00 73.25 117 THR A CA 1
ATOM 883 C C . THR A 1 117 ? 4.195 -10.575 -18.798 1.00 73.25 117 THR A C 1
ATOM 885 O O . THR A 1 117 ? 4.496 -9.924 -17.798 1.00 73.25 117 THR A O 1
ATOM 888 N N . ASP A 1 118 ? 2.985 -11.103 -19.007 1.00 77.94 118 ASP A N 1
ATOM 889 C CA . ASP A 1 118 ? 1.884 -11.101 -18.033 1.00 77.94 118 ASP A CA 1
ATOM 890 C C . ASP A 1 118 ? 1.327 -9.689 -17.714 1.00 77.94 118 ASP A C 1
ATOM 892 O O . ASP A 1 118 ? 1.543 -9.118 -16.636 1.00 77.94 118 ASP A O 1
ATOM 896 N N . PRO A 1 119 ? 0.593 -9.073 -18.662 1.00 84.25 119 PRO A N 1
ATOM 897 C CA . PRO A 1 119 ? -0.110 -7.826 -18.398 1.00 84.25 119 PRO A CA 1
ATOM 898 C C . PRO A 1 119 ? -1.148 -8.026 -17.284 1.00 84.25 119 PRO A C 1
ATOM 900 O O . PRO A 1 119 ? -1.932 -8.969 -17.306 1.00 84.25 119 PRO A O 1
ATOM 903 N N . PHE A 1 120 ? -1.234 -7.077 -16.343 1.00 86.25 120 PHE A N 1
ATOM 904 C CA . PHE A 1 120 ? -2.209 -7.150 -15.241 1.00 86.25 120 PHE A CA 1
ATOM 905 C C . PHE A 1 120 ? -3.663 -7.241 -15.749 1.00 86.25 120 PHE A C 1
ATOM 907 O O . PHE A 1 120 ? -4.521 -7.791 -15.075 1.00 86.25 120 PHE A O 1
ATOM 914 N N . GLY A 1 121 ? -3.940 -6.772 -16.970 1.00 88.69 121 GLY A N 1
ATOM 915 C CA . GLY A 1 121 ? -5.254 -6.871 -17.598 1.00 88.69 121 GLY A CA 1
ATOM 916 C C . GLY A 1 121 ? -6.271 -5.898 -16.996 1.00 88.69 121 GLY A C 1
ATOM 917 O O . GLY A 1 121 ? -6.232 -5.551 -15.814 1.00 88.69 121 GLY A O 1
ATOM 918 N N . ILE A 1 122 ? -7.210 -5.432 -17.823 1.00 87.12 122 ILE A N 1
ATOM 919 C CA . ILE A 1 122 ? -8.202 -4.440 -17.386 1.00 87.12 122 ILE A CA 1
ATOM 920 C C . ILE A 1 122 ? -9.093 -4.988 -16.265 1.00 87.12 122 ILE A C 1
ATOM 922 O O . ILE A 1 122 ? -9.361 -4.281 -15.302 1.00 87.12 122 ILE A O 1
ATOM 926 N N . THR A 1 123 ? -9.494 -6.259 -16.336 1.00 88.19 123 THR A N 1
ATOM 927 C CA . THR A 1 123 ? -10.385 -6.874 -15.344 1.00 88.19 123 THR A CA 1
ATOM 928 C C . THR A 1 123 ? -9.747 -6.927 -13.957 1.00 88.19 123 THR A C 1
ATOM 930 O O . THR A 1 123 ? -10.359 -6.442 -13.006 1.00 88.19 123 THR A O 1
ATOM 933 N N . LYS A 1 124 ? -8.505 -7.424 -13.820 1.00 92.44 124 LYS A N 1
ATOM 934 C CA . LYS A 1 124 ? -7.814 -7.428 -12.516 1.00 92.44 124 LYS A CA 1
ATOM 935 C C . LYS A 1 124 ? -7.603 -6.010 -12.007 1.00 92.44 124 LYS A C 1
ATOM 937 O O . LYS A 1 124 ? -7.798 -5.756 -10.825 1.00 92.44 124 LYS A O 1
ATOM 942 N N . PHE A 1 125 ? -7.279 -5.071 -12.898 1.00 90.56 125 PHE A N 1
ATOM 943 C CA . PHE A 1 125 ? -7.148 -3.665 -12.529 1.00 90.56 125 PHE A CA 1
ATOM 944 C C . PHE A 1 125 ? -8.442 -3.091 -11.948 1.00 90.56 125 PHE A C 1
ATOM 946 O O . PHE A 1 125 ? -8.424 -2.447 -10.902 1.00 90.56 125 PHE A O 1
ATOM 953 N N . ARG A 1 126 ? -9.585 -3.383 -12.567 1.00 88.38 126 ARG A N 1
ATOM 954 C CA . ARG A 1 126 ? -10.882 -2.938 -12.060 1.00 88.38 126 ARG A CA 1
ATOM 955 C C . ARG A 1 126 ? -11.253 -3.584 -10.726 1.00 88.38 126 ARG A C 1
ATOM 957 O O . ARG A 1 126 ? -11.759 -2.896 -9.841 1.00 88.38 126 ARG A O 1
ATOM 964 N N . ILE A 1 127 ? -10.964 -4.874 -10.556 1.00 90.44 127 ILE A N 1
ATOM 965 C CA . ILE A 1 127 ? -11.132 -5.564 -9.270 1.00 90.44 127 ILE A CA 1
ATOM 966 C C . ILE A 1 127 ? -10.239 -4.908 -8.208 1.00 90.44 127 ILE A C 1
ATOM 968 O O . ILE A 1 127 ? -10.710 -4.625 -7.109 1.00 90.44 127 ILE A O 1
ATOM 972 N N . ALA A 1 128 ? -8.987 -4.596 -8.549 1.00 92.00 128 ALA A N 1
ATOM 973 C CA . ALA A 1 128 ? -8.047 -3.927 -7.659 1.00 92.00 128 ALA A CA 1
ATOM 974 C C . ALA A 1 128 ? -8.561 -2.557 -7.198 1.00 92.00 128 ALA A C 1
ATOM 976 O O . ALA A 1 128 ? -8.616 -2.297 -5.998 1.00 92.00 128 ALA A O 1
ATOM 977 N N . GLU A 1 129 ? -8.997 -1.708 -8.134 1.00 89.38 129 GLU A N 1
ATOM 978 C CA . GLU A 1 129 ? -9.599 -0.407 -7.819 1.00 89.38 129 GLU A CA 1
ATOM 979 C C . GLU A 1 129 ? -10.807 -0.550 -6.889 1.00 89.38 129 GLU A C 1
ATOM 981 O O . GLU A 1 129 ? -10.933 0.203 -5.924 1.00 89.38 129 GLU A O 1
ATOM 986 N N . PHE A 1 130 ? -11.687 -1.516 -7.161 1.00 88.06 130 PHE A N 1
ATOM 987 C CA . PHE A 1 130 ? -12.886 -1.732 -6.360 1.00 88.06 130 PHE A CA 1
ATOM 988 C C . PHE A 1 130 ? -12.552 -2.177 -4.932 1.00 88.06 130 PHE A C 1
ATOM 990 O O . PHE A 1 130 ? -13.028 -1.575 -3.969 1.00 88.06 130 PHE A O 1
ATOM 997 N N . VAL A 1 131 ? -11.686 -3.180 -4.781 1.00 89.12 131 VAL A N 1
ATOM 998 C CA . VAL A 1 131 ? -11.288 -3.697 -3.466 1.00 89.12 131 VAL A CA 1
ATOM 999 C C . VAL A 1 131 ? -10.574 -2.615 -2.644 1.00 89.12 131 VAL A C 1
ATOM 1001 O O . VAL A 1 131 ? -10.887 -2.435 -1.467 1.00 89.12 131 VAL A O 1
ATOM 1004 N N . LEU A 1 132 ? -9.677 -1.838 -3.258 1.00 88.56 132 LEU A N 1
ATOM 1005 C CA . LEU A 1 132 ? -8.975 -0.737 -2.586 1.00 88.56 132 LEU A CA 1
ATOM 1006 C C . LEU A 1 132 ? -9.897 0.453 -2.268 1.00 88.56 132 LEU A C 1
ATOM 1008 O O . LEU A 1 132 ? -9.710 1.149 -1.270 1.00 88.56 132 LEU A O 1
ATOM 1012 N N . ALA A 1 133 ? -10.942 0.689 -3.063 1.00 86.19 133 ALA A N 1
ATOM 1013 C CA . ALA A 1 133 ? -11.972 1.660 -2.700 1.00 86.19 133 ALA A CA 1
ATOM 1014 C C . ALA A 1 133 ? -12.733 1.222 -1.435 1.00 86.19 133 ALA A C 1
ATOM 1016 O O . ALA A 1 133 ? -13.049 2.061 -0.583 1.00 86.19 133 ALA A O 1
ATOM 1017 N N . CYS A 1 134 ? -12.975 -0.082 -1.269 1.00 86.44 134 CYS A N 1
ATOM 1018 C CA . CYS A 1 134 ? -13.596 -0.641 -0.070 1.00 86.44 134 CYS A CA 1
ATOM 1019 C C . CYS A 1 134 ? -12.679 -0.597 1.161 1.00 86.44 134 CYS A C 1
ATOM 1021 O O . CYS A 1 134 ? -13.185 -0.358 2.253 1.00 86.44 134 CYS A O 1
ATOM 1023 N N . THR A 1 135 ? -11.352 -0.721 1.023 1.00 83.31 135 THR A N 1
ATOM 1024 C CA . THR A 1 135 ? -10.441 -0.486 2.167 1.00 83.31 135 THR A CA 1
ATOM 1025 C C . THR A 1 135 ? -10.456 0.976 2.617 1.00 83.31 135 THR A C 1
ATOM 1027 O O . THR A 1 135 ? -10.289 1.262 3.799 1.00 83.31 135 THR A O 1
ATOM 1030 N N . LYS A 1 136 ? -10.681 1.905 1.680 1.00 79.62 136 LYS A N 1
ATOM 1031 C CA . LYS A 1 136 ? -10.761 3.351 1.933 1.00 79.62 136 LYS A CA 1
ATOM 1032 C C . LYS A 1 136 ? -12.104 3.793 2.519 1.00 79.62 136 LYS A C 1
ATOM 1034 O O . LYS A 1 136 ? -12.139 4.683 3.361 1.00 79.62 136 LYS A O 1
ATOM 1039 N N . SER A 1 137 ? -13.210 3.249 2.023 1.00 80.25 137 SER A N 1
ATOM 1040 C CA . SER A 1 137 ? -14.546 3.820 2.261 1.00 80.25 137 SER A CA 1
ATOM 1041 C C . SER A 1 137 ? -15.646 2.806 2.552 1.00 80.25 137 SER A C 1
ATOM 1043 O O . SER A 1 137 ? -16.801 3.206 2.687 1.00 80.25 137 SER A O 1
ATOM 1045 N N . GLY A 1 138 ? -15.301 1.522 2.652 1.00 83.19 138 GLY A N 1
ATOM 1046 C CA . GLY A 1 138 ? -16.247 0.478 3.019 1.00 83.19 138 GLY A CA 1
ATOM 1047 C C . GLY A 1 138 ? -16.688 0.590 4.475 1.00 83.19 138 GLY A C 1
ATOM 1048 O O . GLY A 1 138 ? -16.017 1.197 5.314 1.00 83.19 138 GLY A O 1
ATOM 1049 N N . ASN A 1 139 ? -17.825 -0.023 4.781 1.00 86.56 139 ASN A N 1
ATOM 1050 C CA . ASN A 1 139 ? -18.284 -0.168 6.150 1.00 86.56 139 ASN A CA 1
ATOM 1051 C C . ASN A 1 139 ? -17.341 -1.070 6.969 1.00 86.56 139 ASN A C 1
ATOM 1053 O O . ASN A 1 139 ? -16.467 -1.763 6.436 1.00 86.56 139 ASN A O 1
ATOM 1057 N N . ARG A 1 140 ? -17.513 -1.053 8.294 1.00 87.81 140 ARG A N 1
ATOM 1058 C CA . ARG A 1 140 ? -16.627 -1.758 9.228 1.00 87.81 140 ARG A CA 1
ATOM 1059 C C . ARG A 1 140 ? -16.586 -3.262 8.957 1.00 87.81 140 ARG A C 1
ATOM 1061 O O . ARG A 1 140 ? -15.517 -3.858 9.036 1.00 87.81 140 ARG A O 1
ATOM 1068 N N . GLU A 1 141 ? -17.722 -3.864 8.616 1.00 90.94 141 GLU A N 1
ATOM 1069 C CA . GLU A 1 141 ? -17.834 -5.291 8.316 1.00 90.94 141 GLU A CA 1
ATOM 1070 C C . GLU A 1 141 ? -17.069 -5.659 7.040 1.00 90.94 141 GLU A C 1
ATOM 1072 O O . GLU A 1 141 ? -16.393 -6.683 6.990 1.00 90.94 141 GLU A O 1
ATOM 1077 N N . THR A 1 142 ? -17.145 -4.819 6.008 1.00 90.06 142 THR A N 1
ATOM 1078 C CA . THR A 1 142 ? -16.397 -4.992 4.761 1.00 90.06 142 THR A CA 1
ATOM 1079 C C . THR A 1 142 ? -14.912 -4.883 5.012 1.00 90.06 142 THR A C 1
ATOM 1081 O O . THR A 1 142 ? -14.179 -5.785 4.620 1.00 90.06 142 THR A O 1
ATOM 1084 N N . VAL A 1 143 ? -14.469 -3.829 5.702 1.00 89.06 143 VAL A N 1
ATOM 1085 C CA . VAL A 1 143 ? -13.054 -3.666 6.047 1.00 89.06 143 VAL A CA 1
ATOM 1086 C C . VAL A 1 143 ? -12.571 -4.890 6.821 1.00 89.06 143 VAL A C 1
ATOM 1088 O O . VAL A 1 143 ? -11.581 -5.484 6.411 1.00 89.06 143 VAL A O 1
ATOM 1091 N N . ALA A 1 144 ? -13.304 -5.340 7.843 1.00 91.19 144 ALA A N 1
ATOM 1092 C CA . ALA A 1 144 ? -12.948 -6.523 8.626 1.00 91.19 144 ALA A CA 1
ATOM 1093 C C . ALA A 1 144 ? -12.752 -7.782 7.762 1.00 91.19 144 ALA A C 1
ATOM 1095 O O . ALA A 1 144 ? -11.740 -8.461 7.917 1.00 91.19 144 ALA A O 1
ATOM 1096 N N . VAL A 1 145 ? -13.652 -8.052 6.807 1.00 92.94 145 VAL A N 1
ATOM 1097 C CA . VAL A 1 145 ? -13.502 -9.184 5.871 1.00 92.94 145 VAL A CA 1
ATOM 1098 C C . VAL A 1 145 ? -12.265 -9.025 4.984 1.00 92.94 145 VAL A C 1
ATOM 1100 O O . VAL A 1 145 ? -11.532 -9.990 4.774 1.00 92.94 145 VAL A O 1
ATOM 1103 N N . LEU A 1 146 ? -11.989 -7.815 4.485 1.00 92.31 146 LEU A N 1
ATOM 1104 C CA . LEU A 1 146 ? -10.778 -7.556 3.698 1.00 92.31 146 LEU A CA 1
ATOM 1105 C C . LEU A 1 146 ? -9.505 -7.799 4.527 1.00 92.31 146 LEU A C 1
ATOM 1107 O O . LEU A 1 146 ? -8.521 -8.325 4.007 1.00 92.31 146 LEU A O 1
ATOM 1111 N N . LEU A 1 147 ? -9.522 -7.460 5.820 1.00 91.50 147 LEU A N 1
ATOM 1112 C CA . LEU A 1 147 ? -8.393 -7.718 6.716 1.00 91.50 147 LEU A CA 1
ATOM 1113 C C . LEU A 1 147 ? -8.226 -9.212 7.004 1.00 91.50 147 LEU A C 1
ATOM 1115 O O . LEU A 1 147 ? -7.114 -9.728 6.922 1.00 91.50 147 LEU A O 1
ATOM 1119 N N . GLU A 1 148 ? -9.324 -9.915 7.288 1.00 93.25 148 GLU A N 1
ATOM 1120 C CA . GLU A 1 148 ? -9.337 -11.361 7.541 1.00 93.25 148 GLU A CA 1
ATOM 1121 C C . GLU A 1 148 ? -8.773 -12.148 6.350 1.00 93.25 148 GLU A C 1
ATOM 1123 O O . GLU A 1 148 ? -8.062 -13.136 6.523 1.00 93.25 148 GLU A O 1
ATOM 1128 N N . ARG A 1 149 ? -9.039 -11.676 5.128 1.00 94.88 149 ARG A N 1
ATOM 1129 C CA . ARG A 1 149 ? -8.530 -12.259 3.879 1.00 94.88 149 ARG A CA 1
ATOM 1130 C C . ARG A 1 149 ? -7.152 -11.755 3.462 1.00 94.88 149 ARG A C 1
ATOM 1132 O O . ARG A 1 149 ? -6.712 -12.058 2.357 1.00 94.88 149 ARG A O 1
ATOM 1139 N N . LYS A 1 150 ? -6.458 -11.008 4.329 1.00 95.75 150 LYS A N 1
ATOM 1140 C CA . LYS A 1 150 ? -5.093 -10.506 4.096 1.00 95.75 150 LYS A CA 1
ATOM 1141 C C . LYS A 1 150 ? -4.949 -9.736 2.779 1.00 95.75 150 LYS A C 1
ATOM 1143 O O . LYS A 1 150 ? -3.914 -9.780 2.118 1.00 95.75 150 LYS A O 1
ATOM 1148 N N . ILE A 1 151 ? -5.983 -8.990 2.403 1.00 95.94 151 ILE A N 1
ATOM 1149 C CA . ILE A 1 151 ? -6.010 -8.219 1.158 1.00 95.94 151 ILE A CA 1
ATOM 1150 C C . ILE A 1 151 ? -4.824 -7.247 1.030 1.00 95.94 151 ILE A C 1
ATOM 1152 O O . ILE A 1 151 ? -4.224 -7.200 -0.046 1.00 95.94 151 ILE A O 1
ATOM 1156 N N . PRO A 1 152 ? -4.409 -6.521 2.088 1.00 95.88 152 PRO A N 1
ATOM 1157 C CA . PRO A 1 152 ? -3.195 -5.708 2.035 1.00 95.88 152 PRO A CA 1
ATOM 1158 C C . PRO A 1 152 ? -1.938 -6.494 1.634 1.00 95.88 152 PRO A C 1
ATOM 1160 O O . PRO A 1 152 ? -1.147 -6.008 0.831 1.00 95.88 152 PRO A O 1
ATOM 1163 N N . GLU A 1 153 ? -1.771 -7.728 2.120 1.00 97.19 153 GLU A N 1
ATOM 1164 C CA . GLU A 1 153 ? -0.618 -8.576 1.787 1.00 97.19 153 GLU A CA 1
ATOM 1165 C C . GLU A 1 153 ? -0.608 -8.948 0.298 1.00 97.19 153 GLU A C 1
ATOM 1167 O O . GLU A 1 153 ? 0.427 -8.817 -0.361 1.00 97.19 153 GLU A O 1
ATOM 1172 N N . VAL A 1 154 ? -1.775 -9.308 -0.248 1.00 97.06 154 VAL A N 1
ATOM 1173 C CA . VAL A 1 154 ? -1.962 -9.588 -1.681 1.00 97.06 154 VAL A CA 1
ATOM 1174 C C . VAL A 1 154 ? -1.587 -8.371 -2.529 1.00 97.06 154 VAL A C 1
ATOM 1176 O O . VAL A 1 154 ? -0.848 -8.498 -3.506 1.00 97.06 154 VAL A O 1
ATOM 1179 N N . PHE A 1 155 ? -2.036 -7.171 -2.150 1.00 97.12 155 PHE A N 1
ATOM 1180 C CA . PHE A 1 155 ? -1.699 -5.957 -2.894 1.00 97.12 155 PHE A CA 1
ATOM 1181 C C . PHE A 1 155 ? -0.230 -5.573 -2.794 1.00 97.12 155 PHE A C 1
ATOM 1183 O O . PHE A 1 155 ? 0.319 -5.119 -3.792 1.00 97.12 155 PHE A O 1
ATOM 1190 N N . LEU A 1 156 ? 0.428 -5.779 -1.649 1.00 97.50 156 LEU A N 1
ATOM 1191 C CA . LEU A 1 156 ? 1.873 -5.563 -1.547 1.00 97.50 156 LEU A CA 1
ATOM 1192 C C . LEU A 1 156 ? 2.639 -6.550 -2.433 1.00 97.50 156 LEU A C 1
ATOM 1194 O O . LEU A 1 156 ? 3.575 -6.152 -3.119 1.00 97.50 156 LEU A O 1
ATOM 1198 N N . GLN A 1 157 ? 2.231 -7.820 -2.483 1.00 96.44 157 GLN A N 1
ATOM 1199 C CA . GLN A 1 157 ? 2.837 -8.798 -3.392 1.00 96.44 157 GLN A CA 1
ATOM 1200 C C . GLN A 1 157 ? 2.674 -8.382 -4.863 1.00 96.44 157 GLN A C 1
ATOM 1202 O O . GLN A 1 157 ? 3.639 -8.405 -5.628 1.00 96.44 157 GLN A O 1
ATOM 1207 N N . ILE A 1 158 ? 1.470 -7.965 -5.257 1.00 95.25 158 ILE A N 1
ATOM 1208 C CA . ILE A 1 158 ? 1.183 -7.474 -6.610 1.00 95.25 158 ILE A CA 1
ATOM 1209 C C . ILE A 1 158 ? 1.983 -6.195 -6.912 1.00 95.25 158 ILE A C 1
ATOM 1211 O O . ILE A 1 158 ? 2.541 -6.064 -7.996 1.00 95.25 158 ILE A O 1
ATOM 1215 N N . PHE A 1 159 ? 2.085 -5.271 -5.957 1.00 96.06 159 PHE A N 1
ATOM 1216 C CA . PHE A 1 159 ? 2.831 -4.020 -6.095 1.00 96.06 159 PHE A CA 1
ATOM 1217 C C . PHE A 1 159 ? 4.312 -4.271 -6.403 1.00 96.06 159 PHE A C 1
ATOM 1219 O O . PHE A 1 159 ? 4.823 -3.754 -7.394 1.00 96.06 159 PHE A O 1
ATOM 1226 N N . PHE A 1 160 ? 4.983 -5.109 -5.608 1.00 95.38 160 PHE A N 1
ATOM 1227 C CA . PHE A 1 160 ? 6.414 -5.377 -5.787 1.00 95.38 160 PHE A CA 1
ATOM 1228 C C . PHE A 1 160 ? 6.717 -6.327 -6.955 1.00 95.38 160 PHE A C 1
ATOM 1230 O O . PHE A 1 160 ? 7.781 -6.231 -7.548 1.00 95.38 160 PHE A O 1
ATOM 1237 N N . SER A 1 161 ? 5.786 -7.199 -7.355 1.00 92.94 161 SER A N 1
ATOM 1238 C CA . SER A 1 161 ? 5.974 -8.056 -8.543 1.00 92.94 161 SER A CA 1
ATOM 1239 C C . SER A 1 161 ? 5.721 -7.340 -9.877 1.00 92.94 161 SER A C 1
ATOM 1241 O O . SER A 1 161 ? 6.085 -7.855 -10.933 1.00 92.94 161 SER A O 1
ATOM 1243 N N . ARG A 1 162 ? 5.090 -6.156 -9.864 1.00 91.69 162 ARG A N 1
ATOM 1244 C CA . ARG A 1 162 ? 4.668 -5.413 -11.067 1.00 91.69 162 ARG A CA 1
ATOM 1245 C C . ARG A 1 162 ? 5.331 -4.045 -11.171 1.00 91.69 162 ARG A C 1
ATOM 1247 O O . ARG A 1 162 ? 4.667 -3.028 -11.363 1.00 91.69 162 ARG A O 1
ATOM 1254 N N . GLU A 1 163 ? 6.656 -4.039 -11.122 1.00 90.94 163 GLU A N 1
ATOM 1255 C CA . GLU A 1 163 ? 7.487 -2.833 -11.008 1.00 90.94 163 GLU A CA 1
ATOM 1256 C C . GLU A 1 163 ? 7.287 -1.775 -12.107 1.00 90.94 163 GLU A C 1
ATOM 1258 O O . GLU A 1 163 ? 7.649 -0.618 -11.911 1.00 90.94 163 GLU A O 1
ATOM 1263 N N . TRP A 1 164 ? 6.731 -2.159 -13.261 1.00 88.25 164 TRP A N 1
ATOM 1264 C CA . TRP A 1 164 ? 6.559 -1.295 -14.437 1.00 88.25 164 TRP A CA 1
ATOM 1265 C C . TRP A 1 164 ? 5.103 -0.897 -14.709 1.00 88.25 164 TRP A C 1
ATOM 1267 O O . TRP A 1 164 ? 4.820 -0.194 -15.680 1.00 88.25 164 TRP A O 1
ATOM 1277 N N . ASN A 1 165 ? 4.151 -1.333 -13.878 1.00 90.56 165 ASN A N 1
ATOM 1278 C CA . ASN A 1 165 ? 2.745 -0.975 -14.050 1.00 90.56 165 ASN A CA 1
ATOM 1279 C C . ASN A 1 165 ? 2.401 0.286 -13.246 1.00 90.56 165 ASN A C 1
ATOM 1281 O O . ASN A 1 165 ? 1.806 0.214 -12.174 1.00 90.56 165 ASN A O 1
ATOM 1285 N N . ASN A 1 166 ? 2.738 1.456 -13.792 1.00 91.94 166 ASN A N 1
ATOM 1286 C CA . ASN A 1 166 ? 2.539 2.750 -13.123 1.00 91.94 166 ASN A CA 1
ATOM 1287 C C . ASN A 1 166 ? 1.098 2.993 -12.658 1.00 91.94 166 ASN A C 1
ATOM 1289 O O . ASN A 1 166 ? 0.881 3.645 -11.640 1.00 91.94 166 ASN A O 1
ATOM 1293 N N . ILE A 1 167 ? 0.098 2.499 -13.392 1.00 91.06 167 ILE A N 1
ATOM 1294 C CA . ILE A 1 167 ? -1.306 2.696 -13.018 1.00 91.06 167 ILE A CA 1
ATOM 1295 C C . ILE A 1 167 ? -1.614 1.891 -11.748 1.00 91.06 167 ILE A C 1
ATOM 1297 O O . ILE A 1 167 ? -2.117 2.450 -10.778 1.00 91.06 167 ILE A O 1
ATOM 1301 N N . LEU A 1 168 ? -1.252 0.606 -11.723 1.00 93.25 168 LEU A N 1
ATOM 1302 C CA . LEU A 1 168 ? -1.397 -0.253 -10.547 1.00 93.25 168 LEU A CA 1
ATOM 1303 C C . LEU A 1 168 ? -0.624 0.293 -9.340 1.00 93.25 168 LEU A C 1
ATOM 1305 O O . LEU A 1 168 ? -1.192 0.386 -8.252 1.00 93.25 168 LEU A O 1
ATOM 1309 N N . LEU A 1 169 ? 0.638 0.687 -9.539 1.00 95.25 169 LEU A N 1
ATOM 1310 C CA . LEU A 1 169 ? 1.477 1.253 -8.484 1.00 95.25 169 LEU A CA 1
ATOM 1311 C C . LEU A 1 169 ? 0.828 2.510 -7.889 1.00 95.25 169 LEU A C 1
ATOM 1313 O O . LEU A 1 169 ? 0.666 2.591 -6.675 1.00 95.25 169 LEU A O 1
ATOM 1317 N N . ASN A 1 170 ? 0.354 3.442 -8.725 1.00 94.81 170 ASN A N 1
ATOM 1318 C CA . ASN A 1 170 ? -0.372 4.634 -8.271 1.00 94.81 170 ASN A CA 1
ATOM 1319 C C . ASN A 1 170 ? -1.626 4.282 -7.466 1.00 94.81 170 ASN A C 1
ATOM 1321 O O . ASN A 1 170 ? -1.864 4.870 -6.408 1.00 94.81 170 ASN A O 1
ATOM 1325 N N . THR A 1 171 ? -2.424 3.328 -7.947 1.00 93.00 171 THR A N 1
ATOM 1326 C CA . THR A 1 171 ? -3.661 2.908 -7.282 1.00 93.00 171 THR A CA 1
ATOM 1327 C C . THR A 1 171 ? -3.378 2.326 -5.895 1.00 93.00 171 THR A C 1
ATOM 1329 O O . THR A 1 171 ? -4.016 2.734 -4.923 1.00 93.00 171 THR A O 1
ATOM 1332 N N . VAL A 1 172 ? -2.399 1.424 -5.778 1.00 95.62 172 VAL A N 1
ATOM 1333 C CA . VAL A 1 172 ? -2.023 0.808 -4.495 1.00 95.62 172 VAL A CA 1
ATOM 1334 C C . VAL A 1 172 ? -1.395 1.839 -3.556 1.00 95.62 172 VAL A C 1
ATOM 1336 O O . VAL A 1 172 ? -1.827 1.946 -2.410 1.00 95.62 172 VAL A O 1
ATOM 1339 N N . THR A 1 173 ? -0.449 2.657 -4.031 1.00 96.44 173 THR A N 1
ATOM 1340 C CA . THR A 1 173 ? 0.161 3.734 -3.233 1.00 96.44 173 THR A CA 1
ATOM 1341 C C . THR A 1 173 ? -0.895 4.688 -2.682 1.00 96.44 173 THR A C 1
ATOM 1343 O O . THR A 1 173 ? -0.906 4.957 -1.485 1.00 96.44 173 THR A O 1
ATOM 1346 N N . THR A 1 174 ? -1.833 5.144 -3.516 1.00 92.69 174 THR A N 1
ATOM 1347 C CA . THR A 1 174 ? -2.921 6.034 -3.080 1.00 92.69 174 THR A CA 1
ATOM 1348 C C . THR A 1 174 ? -3.779 5.391 -1.991 1.00 92.69 174 THR A C 1
ATOM 1350 O O . THR A 1 174 ? -4.157 6.051 -1.024 1.00 92.69 174 THR A O 1
ATOM 1353 N N . ALA A 1 175 ? -4.092 4.101 -2.127 1.00 91.31 175 ALA A N 1
ATOM 1354 C CA . ALA A 1 175 ? -4.888 3.383 -1.140 1.00 91.31 175 ALA A CA 1
ATOM 1355 C C . ALA A 1 175 ? -4.153 3.218 0.198 1.00 91.31 175 ALA A C 1
ATOM 1357 O O . ALA A 1 175 ? -4.769 3.380 1.255 1.00 91.31 175 ALA A O 1
ATOM 1358 N N . ILE A 1 176 ? -2.845 2.948 0.157 1.00 94.56 176 ILE A N 1
ATOM 1359 C CA . ILE A 1 176 ? -1.985 2.879 1.342 1.00 94.56 176 ILE A CA 1
ATOM 1360 C C . ILE A 1 176 ? -1.943 4.240 2.040 1.00 94.56 176 ILE A C 1
ATOM 1362 O O . ILE A 1 176 ? -2.306 4.325 3.211 1.00 94.56 176 ILE A O 1
ATOM 1366 N N . ILE A 1 177 ? -1.575 5.305 1.318 1.00 94.06 177 ILE A N 1
ATOM 1367 C CA . ILE A 1 177 ? -1.498 6.674 1.855 1.00 94.06 177 ILE A CA 1
ATOM 1368 C C . ILE A 1 177 ? -2.825 7.052 2.507 1.00 94.06 177 ILE A C 1
ATOM 1370 O O . ILE A 1 177 ? -2.856 7.442 3.670 1.00 94.06 177 ILE A O 1
ATOM 1374 N N . TYR A 1 178 ? -3.940 6.833 1.809 1.00 90.38 178 TYR A N 1
ATOM 1375 C CA . TYR A 1 178 ? -5.254 7.139 2.359 1.00 90.38 178 TYR A CA 1
ATOM 1376 C C . TYR A 1 178 ? -5.572 6.331 3.623 1.00 90.38 178 TYR A C 1
ATOM 1378 O O . TYR A 1 178 ? -6.155 6.869 4.563 1.00 90.38 178 TYR A O 1
ATOM 1386 N N . SER A 1 179 ? -5.188 5.052 3.668 1.00 89.81 179 SER A N 1
ATOM 1387 C CA . SER A 1 179 ? -5.380 4.209 4.855 1.00 89.81 179 SER A CA 1
ATOM 1388 C C . SER A 1 179 ? -4.618 4.754 6.066 1.00 89.81 179 SER A C 1
ATOM 1390 O O . SER A 1 179 ? -5.085 4.615 7.194 1.00 89.81 179 SER A O 1
ATOM 1392 N N . PHE A 1 180 ? -3.479 5.411 5.843 1.00 90.88 180 PHE A N 1
ATOM 1393 C CA . PHE A 1 180 ? -2.692 6.042 6.896 1.00 90.88 180 PHE A CA 1
ATOM 1394 C C . PHE A 1 180 ? -3.195 7.440 7.275 1.00 90.88 180 PHE A C 1
ATOM 1396 O O . PHE A 1 180 ? -3.363 7.711 8.464 1.00 90.88 180 PHE A O 1
ATOM 1403 N N . GLU A 1 181 ? -3.522 8.292 6.307 1.00 89.38 181 GLU A N 1
ATOM 1404 C CA . GLU A 1 181 ? -3.958 9.672 6.560 1.00 89.38 181 GLU A CA 1
ATOM 1405 C C . GLU A 1 181 ? -5.395 9.765 7.089 1.00 89.38 181 GLU A C 1
ATOM 1407 O O . GLU A 1 181 ? -5.655 10.466 8.064 1.00 89.38 181 GLU A O 1
ATOM 1412 N N . ALA A 1 182 ? -6.331 9.044 6.469 1.00 83.25 182 ALA A N 1
ATOM 1413 C CA . ALA A 1 182 ? -7.769 9.169 6.725 1.00 83.25 182 ALA A CA 1
ATOM 1414 C C . ALA A 1 182 ? -8.444 7.849 7.134 1.00 83.25 182 ALA A C 1
ATOM 1416 O O . ALA A 1 182 ? -9.635 7.834 7.450 1.00 83.25 182 ALA A O 1
ATOM 1417 N N . GLY A 1 183 ? -7.712 6.735 7.092 1.00 75.06 183 GLY A N 1
ATOM 1418 C CA . GLY A 1 183 ? -8.236 5.418 7.432 1.00 75.06 183 GLY A CA 1
ATOM 1419 C C . GLY A 1 183 ? -8.428 5.207 8.933 1.00 75.06 183 GLY A C 1
ATOM 1420 O O . GLY A 1 183 ? -7.906 5.935 9.779 1.00 75.06 183 GLY A O 1
ATOM 1421 N N . SER A 1 184 ? -9.181 4.159 9.268 1.00 83.56 184 SER A N 1
ATOM 1422 C CA . SER A 1 184 ? -9.294 3.680 10.644 1.00 83.56 184 SER A CA 1
ATOM 1423 C C . SER A 1 184 ? -7.969 3.083 11.133 1.00 83.56 184 SER A C 1
ATOM 1425 O O . SER A 1 184 ? -7.135 2.635 10.342 1.00 83.56 184 SER A O 1
ATOM 1427 N N . ASN A 1 185 ? -7.796 2.989 12.456 1.00 88.44 185 ASN A N 1
ATOM 1428 C CA . ASN A 1 185 ? -6.656 2.270 13.035 1.00 88.44 185 ASN A CA 1
ATOM 1429 C C . ASN A 1 185 ? -6.584 0.809 12.559 1.00 88.44 185 ASN A C 1
ATOM 1431 O O . ASN A 1 185 ? -5.486 0.285 12.402 1.00 88.44 185 ASN A O 1
ATOM 1435 N N . ASP A 1 186 ? -7.723 0.178 12.261 1.00 88.12 186 ASP A N 1
ATOM 1436 C CA . ASP A 1 186 ? -7.767 -1.180 11.708 1.00 88.12 186 ASP A CA 1
ATOM 1437 C C . ASP A 1 186 ? -7.123 -1.240 10.314 1.00 88.12 186 ASP A C 1
ATOM 1439 O O . ASP A 1 186 ? -6.318 -2.131 10.046 1.00 88.12 186 ASP A O 1
ATOM 1443 N N . ALA A 1 187 ? -7.404 -0.261 9.446 1.00 88.00 187 ALA A N 1
ATOM 1444 C CA . ALA A 1 187 ? -6.792 -0.180 8.121 1.00 88.00 187 ALA A CA 1
ATOM 1445 C C . ALA A 1 187 ? -5.272 0.038 8.211 1.00 88.00 187 ALA A C 1
ATOM 1447 O O . ALA A 1 187 ? -4.513 -0.642 7.520 1.00 88.00 187 ALA A O 1
ATOM 1448 N N . ARG A 1 188 ? -4.816 0.927 9.106 1.00 90.94 188 ARG A N 1
ATOM 1449 C CA . ARG A 1 188 ? -3.382 1.155 9.373 1.00 90.94 188 ARG A CA 1
ATOM 1450 C C . ARG A 1 188 ? -2.690 -0.125 9.834 1.00 90.94 188 ARG A C 1
ATOM 1452 O O . ARG A 1 188 ? -1.701 -0.542 9.236 1.00 90.94 188 ARG A O 1
ATOM 1459 N N . LYS A 1 189 ? -3.249 -0.775 10.862 1.00 91.25 189 LYS A N 1
ATOM 1460 C CA . LYS A 1 189 ? -2.735 -2.042 11.401 1.00 91.25 189 LYS A CA 1
ATOM 1461 C C . LYS A 1 189 ? -2.675 -3.120 10.335 1.00 91.25 189 LYS A C 1
ATOM 1463 O O . LYS A 1 189 ? -1.736 -3.899 10.328 1.00 91.25 189 LYS A O 1
ATOM 1468 N N . ALA A 1 190 ? -3.632 -3.163 9.416 1.00 91.56 190 ALA A N 1
ATOM 1469 C CA . ALA A 1 190 ? -3.623 -4.175 8.376 1.00 91.56 190 ALA A CA 1
ATOM 1470 C C . ALA A 1 190 ? -2.456 -4.038 7.394 1.00 91.56 190 ALA A C 1
ATOM 1472 O O . ALA A 1 190 ? -1.837 -5.043 7.056 1.00 91.56 190 ALA A O 1
ATOM 1473 N N . TRP A 1 191 ? -2.126 -2.817 6.959 1.00 95.12 191 TRP A N 1
ATOM 1474 C CA . TRP A 1 191 ? -0.956 -2.589 6.103 1.00 95.12 191 TRP A CA 1
ATOM 1475 C C . TRP A 1 191 ? 0.358 -2.849 6.843 1.00 95.12 191 TRP A C 1
ATOM 1477 O O . TRP A 1 191 ? 1.272 -3.441 6.269 1.00 95.12 191 TRP A O 1
ATOM 1487 N N . LEU A 1 192 ? 0.439 -2.461 8.120 1.00 95.44 192 LEU A N 1
ATOM 1488 C CA . LEU A 1 192 ? 1.601 -2.744 8.969 1.00 95.44 192 LEU A CA 1
ATOM 1489 C C . LEU A 1 192 ? 1.785 -4.254 9.177 1.00 95.44 192 LEU A C 1
ATOM 1491 O O . LEU A 1 192 ? 2.851 -4.781 8.878 1.00 95.44 192 LEU A O 1
ATOM 1495 N N . ASN A 1 193 ? 0.723 -4.973 9.549 1.00 94.25 193 ASN A N 1
ATOM 1496 C CA . ASN A 1 193 ? 0.730 -6.431 9.722 1.00 94.25 193 ASN A CA 1
ATOM 1497 C C . ASN A 1 193 ? 1.012 -7.190 8.418 1.00 94.25 193 ASN A C 1
ATOM 1499 O O . ASN A 1 193 ? 1.550 -8.293 8.453 1.00 94.25 193 ASN A O 1
ATOM 1503 N N . ALA A 1 194 ? 0.670 -6.613 7.263 1.00 96.25 194 ALA A N 1
ATOM 1504 C CA . ALA A 1 194 ? 1.045 -7.149 5.955 1.00 96.25 194 ALA A CA 1
ATOM 1505 C C . ALA A 1 194 ? 2.542 -6.964 5.625 1.00 96.25 194 ALA A C 1
ATOM 1507 O O . ALA A 1 194 ? 3.004 -7.372 4.554 1.00 96.25 194 ALA A O 1
ATOM 1508 N N . GLY A 1 195 ? 3.310 -6.354 6.533 1.00 96.88 195 GLY A N 1
ATOM 1509 C CA . GLY A 1 195 ? 4.751 -6.183 6.424 1.00 96.88 195 GLY A CA 1
ATOM 1510 C C . GLY A 1 195 ? 5.145 -5.097 5.431 1.00 96.88 195 GLY A C 1
ATOM 1511 O O . GLY A 1 195 ? 6.136 -5.260 4.721 1.00 96.88 195 GLY A O 1
ATOM 1512 N N . ILE A 1 196 ? 4.376 -4.005 5.334 1.00 97.75 196 ILE A N 1
ATOM 1513 C CA . ILE A 1 196 ? 4.709 -2.910 4.413 1.00 97.75 196 ILE A CA 1
ATOM 1514 C C . ILE A 1 196 ? 6.103 -2.327 4.681 1.00 97.75 196 ILE A C 1
ATOM 1516 O O . ILE A 1 196 ? 6.857 -2.134 3.732 1.00 97.75 196 ILE A O 1
ATOM 1520 N N . ILE A 1 197 ? 6.475 -2.126 5.949 1.00 97.94 197 ILE A N 1
ATOM 1521 C CA . ILE A 1 197 ? 7.784 -1.593 6.357 1.00 97.94 197 ILE A CA 1
ATOM 1522 C C . ILE A 1 197 ? 8.934 -2.493 5.880 1.00 97.94 197 ILE A C 1
ATOM 1524 O O . ILE A 1 197 ? 9.756 -2.026 5.087 1.00 97.94 197 ILE A O 1
ATOM 1528 N N . PRO A 1 198 ? 8.998 -3.786 6.259 1.00 97.81 198 PRO A N 1
ATOM 1529 C CA . PRO A 1 198 ? 10.113 -4.638 5.868 1.00 97.81 198 PRO A CA 1
ATOM 1530 C C . PRO A 1 198 ? 10.155 -4.872 4.358 1.00 97.81 198 PRO A C 1
ATOM 1532 O O . PRO A 1 198 ? 11.239 -5.043 3.804 1.00 97.81 198 PRO A O 1
ATOM 1535 N N . LYS A 1 199 ? 9.008 -4.853 3.663 1.00 97.94 199 LYS A N 1
ATOM 1536 C CA . LYS A 1 199 ? 8.973 -4.947 2.195 1.00 97.94 199 LYS A CA 1
ATOM 1537 C C . LYS A 1 199 ? 9.517 -3.684 1.521 1.00 97.94 199 LYS A C 1
ATOM 1539 O O . LYS A 1 199 ? 10.277 -3.814 0.571 1.00 97.94 199 LYS A O 1
ATOM 1544 N N . ILE A 1 200 ? 9.180 -2.492 2.023 1.00 97.69 200 ILE A N 1
ATOM 1545 C CA . ILE A 1 200 ? 9.730 -1.212 1.545 1.00 97.69 200 ILE A CA 1
ATOM 1546 C C . ILE A 1 200 ? 11.250 -1.177 1.715 1.00 97.69 200 ILE A C 1
ATOM 1548 O O . ILE A 1 200 ? 11.965 -0.894 0.755 1.00 97.69 200 ILE A O 1
ATOM 1552 N N . MET A 1 201 ? 11.740 -1.500 2.915 1.00 97.38 201 MET A N 1
ATOM 1553 C CA . MET A 1 201 ? 13.175 -1.491 3.208 1.00 97.38 201 MET A CA 1
ATOM 1554 C C . MET A 1 201 ? 13.923 -2.497 2.330 1.00 97.38 201 MET A C 1
ATOM 1556 O O . MET A 1 201 ? 14.954 -2.165 1.756 1.00 97.38 201 MET A O 1
ATOM 1560 N N . ARG A 1 202 ? 13.366 -3.703 2.156 1.00 96.25 202 ARG A N 1
ATOM 1561 C CA . ARG A 1 202 ? 13.936 -4.723 1.271 1.00 96.25 202 ARG A CA 1
ATOM 1562 C C . ARG A 1 202 ? 13.991 -4.263 -0.184 1.00 96.25 202 ARG A C 1
ATOM 1564 O O . ARG A 1 202 ? 15.053 -4.348 -0.786 1.00 96.25 202 ARG A O 1
ATOM 1571 N N . ALA A 1 203 ? 12.880 -3.762 -0.725 1.00 95.19 203 ALA A N 1
ATOM 1572 C CA . ALA A 1 203 ? 12.818 -3.292 -2.108 1.00 95.19 203 ALA A CA 1
ATOM 1573 C C . ALA A 1 203 ? 13.831 -2.168 -2.369 1.00 95.19 203 ALA A C 1
ATOM 1575 O O . ALA A 1 203 ? 14.459 -2.121 -3.425 1.00 95.19 203 ALA A O 1
ATOM 1576 N N . TRP A 1 204 ? 14.047 -1.295 -1.380 1.00 94.69 204 TRP A N 1
ATOM 1577 C CA . TRP A 1 204 ? 15.109 -0.299 -1.446 1.00 94.69 204 TRP A CA 1
ATOM 1578 C C . TRP A 1 204 ? 16.496 -0.931 -1.515 1.00 94.69 204 TRP A C 1
ATOM 1580 O O . TRP A 1 204 ? 17.242 -0.631 -2.446 1.00 94.69 204 TRP A O 1
ATOM 1590 N N . SER A 1 205 ? 16.834 -1.809 -0.568 1.00 93.00 205 SER A N 1
ATOM 1591 C CA . SER A 1 205 ? 18.145 -2.465 -0.520 1.00 93.00 205 SER A CA 1
ATOM 1592 C C . SER A 1 205 ? 18.446 -3.245 -1.802 1.00 93.00 205 SER A C 1
ATOM 1594 O O . SER A 1 205 ? 19.513 -3.069 -2.384 1.00 93.00 205 SER A O 1
ATOM 1596 N N . GLU A 1 206 ? 17.482 -4.021 -2.301 1.00 92.00 206 GLU A N 1
ATOM 1597 C CA . GLU A 1 206 ? 17.601 -4.751 -3.570 1.00 92.00 206 GLU A CA 1
ATOM 1598 C C . GLU A 1 206 ? 17.840 -3.786 -4.747 1.00 92.00 206 GLU A C 1
ATOM 1600 O O . GLU A 1 206 ? 18.655 -4.058 -5.629 1.00 92.00 206 GLU A O 1
ATOM 1605 N N . SER A 1 207 ? 17.195 -2.613 -4.748 1.00 89.88 207 SER A N 1
ATOM 1606 C CA . SER A 1 207 ? 17.409 -1.604 -5.792 1.00 89.88 207 SER A CA 1
ATOM 1607 C C . SER A 1 207 ? 18.801 -0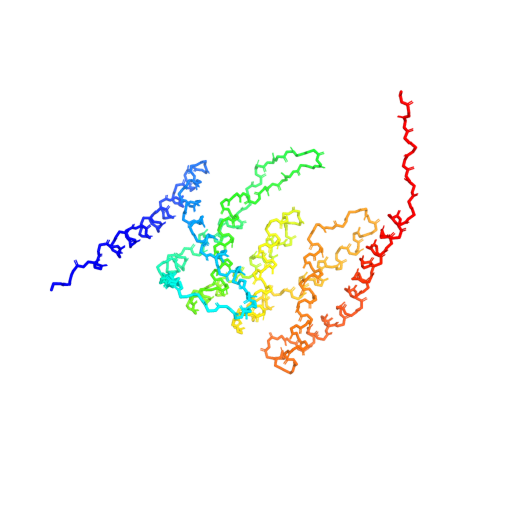.963 -5.749 1.00 89.88 207 SER A C 1
ATOM 1609 O O . SER A 1 207 ? 19.347 -0.633 -6.804 1.00 89.88 207 SER A O 1
ATOM 1611 N N . GLU A 1 208 ? 19.393 -0.796 -4.561 1.00 85.50 208 GLU A N 1
ATOM 1612 C CA . GLU A 1 208 ? 20.746 -0.253 -4.406 1.00 85.50 208 GLU A CA 1
ATOM 1613 C C . GLU A 1 208 ? 21.808 -1.266 -4.832 1.00 85.50 208 GLU A C 1
ATOM 1615 O O . GLU A 1 208 ? 22.750 -0.895 -5.533 1.00 85.50 208 GLU A O 1
ATOM 1620 N N . GLU A 1 209 ? 21.631 -2.547 -4.509 1.00 77.25 209 GLU A N 1
ATOM 1621 C CA . GLU A 1 209 ? 22.512 -3.620 -4.986 1.00 77.25 209 GLU A CA 1
ATOM 1622 C C . GLU A 1 209 ? 22.508 -3.705 -6.518 1.00 77.25 209 GLU A C 1
ATOM 1624 O O . GLU A 1 209 ? 23.559 -3.814 -7.157 1.00 77.25 209 GLU A O 1
ATOM 1629 N N . VAL A 1 210 ? 21.326 -3.565 -7.126 1.00 69.12 210 VAL A N 1
ATOM 1630 C CA . VAL A 1 210 ? 21.166 -3.536 -8.584 1.00 69.12 210 VAL A CA 1
ATOM 1631 C C . VAL A 1 210 ? 21.655 -2.218 -9.188 1.00 69.12 210 VAL A C 1
ATOM 1633 O O . VAL A 1 210 ? 21.974 -2.199 -10.370 1.00 69.12 210 VAL A O 1
ATOM 1636 N N . SER A 1 211 ? 21.801 -1.127 -8.427 1.00 58.12 211 SER A N 1
ATOM 1637 C CA . SER A 1 211 ? 22.217 0.190 -8.949 1.00 58.12 211 SER A CA 1
ATOM 1638 C C . SER A 1 211 ? 23.669 0.262 -9.455 1.00 58.12 211 SER A C 1
ATOM 1640 O O . SER A 1 211 ? 24.047 1.234 -10.113 1.00 58.12 211 SER A O 1
ATOM 1642 N N . GLY A 1 212 ? 24.463 -0.801 -9.265 1.00 61.59 212 GLY A N 1
ATOM 1643 C CA . GLY A 1 212 ? 25.675 -1.039 -10.063 1.00 61.59 212 GLY A CA 1
ATOM 1644 C C . GLY A 1 212 ? 25.386 -1.303 -11.556 1.00 61.59 212 GLY A C 1
ATOM 1645 O O . GLY A 1 212 ? 26.271 -1.173 -12.402 1.00 61.59 212 GLY A O 1
ATOM 1646 N N . GLN A 1 213 ? 24.139 -1.639 -11.896 1.00 56.41 213 GLN A N 1
ATOM 1647 C CA . GLN A 1 213 ? 23.571 -1.775 -13.236 1.00 56.41 213 GLN A CA 1
ATOM 1648 C C . GLN A 1 213 ? 22.675 -0.568 -13.583 1.00 56.41 213 GLN A C 1
ATOM 1650 O O . GLN A 1 213 ? 22.082 0.090 -12.734 1.00 56.41 213 GLN A O 1
ATOM 1655 N N . LYS A 1 214 ? 22.553 -0.264 -14.881 1.00 61.31 214 LYS A N 1
ATOM 1656 C CA . LYS A 1 214 ? 21.988 0.998 -15.404 1.00 61.31 214 LYS A CA 1
ATOM 1657 C C . LYS A 1 214 ? 20.474 1.228 -15.206 1.00 61.31 214 LYS A C 1
ATOM 1659 O O . LYS A 1 214 ? 19.996 2.266 -15.664 1.00 61.31 214 LYS A O 1
ATOM 1664 N N . LYS A 1 215 ? 19.691 0.323 -14.602 1.00 76.81 215 LYS A N 1
ATOM 1665 C CA . LYS A 1 215 ? 18.215 0.437 -14.603 1.00 76.81 215 LYS A CA 1
ATOM 1666 C C . LYS A 1 215 ? 17.633 0.356 -13.190 1.00 76.81 215 LYS A C 1
ATOM 1668 O O . LYS A 1 215 ? 17.562 -0.711 -12.598 1.00 76.81 215 LYS A O 1
ATOM 1673 N N . ARG A 1 216 ? 17.184 1.506 -12.678 1.00 83.19 216 ARG A N 1
ATOM 1674 C CA . ARG A 1 216 ? 16.390 1.607 -11.445 1.00 83.19 216 ARG A CA 1
ATOM 1675 C C . ARG A 1 216 ? 15.001 0.981 -11.672 1.00 83.19 216 ARG A C 1
ATOM 1677 O O . ARG A 1 216 ? 14.397 1.299 -12.700 1.00 83.19 216 ARG A O 1
ATOM 1684 N N . PRO A 1 217 ? 14.471 0.167 -10.741 1.00 88.25 217 PRO A N 1
ATOM 1685 C CA . PRO A 1 217 ? 13.105 -0.348 -10.831 1.00 88.25 217 PRO A CA 1
ATOM 1686 C C . PRO A 1 217 ? 12.064 0.777 -10.904 1.00 88.25 217 PRO A C 1
ATOM 1688 O O . PRO A 1 217 ? 12.185 1.793 -10.211 1.00 88.25 217 PRO A O 1
ATOM 1691 N N . GLY A 1 218 ? 11.018 0.595 -11.717 1.00 88.81 218 GLY A N 1
ATOM 1692 C CA . GLY A 1 218 ? 9.987 1.619 -11.944 1.00 88.81 218 GLY A CA 1
ATOM 1693 C C . GLY A 1 218 ? 9.202 2.011 -10.685 1.00 88.81 218 GLY A C 1
ATOM 1694 O O . GLY A 1 218 ? 8.796 3.162 -10.535 1.00 88.81 218 GLY A O 1
ATOM 1695 N N . HIS A 1 219 ? 9.068 1.098 -9.722 1.00 93.88 219 HIS A N 1
ATOM 1696 C CA . HIS A 1 219 ? 8.314 1.328 -8.490 1.00 93.88 219 HIS A CA 1
ATOM 1697 C C . HIS A 1 219 ? 9.050 2.184 -7.444 1.00 93.88 219 HIS A C 1
ATOM 1699 O O . HIS A 1 219 ? 8.438 2.613 -6.466 1.00 93.88 219 HIS A O 1
ATOM 1705 N N . MET A 1 220 ? 10.336 2.497 -7.629 1.00 94.50 220 MET A N 1
ATOM 1706 C CA . MET A 1 220 ? 11.127 3.180 -6.598 1.00 94.50 220 MET A CA 1
ATOM 1707 C C . MET A 1 220 ? 10.654 4.600 -6.266 1.00 94.50 220 MET A C 1
ATOM 1709 O O . MET A 1 220 ? 10.826 5.042 -5.132 1.00 94.50 220 MET A O 1
ATOM 1713 N N . GLY A 1 221 ? 10.033 5.315 -7.210 1.00 93.88 221 GLY A N 1
ATOM 1714 C CA . GLY A 1 221 ? 9.410 6.611 -6.909 1.00 93.88 221 GLY A CA 1
ATOM 1715 C C . GLY A 1 221 ? 8.255 6.478 -5.910 1.00 93.88 221 GLY A C 1
ATOM 1716 O O . GLY A 1 221 ? 8.112 7.287 -4.996 1.00 93.88 221 GLY 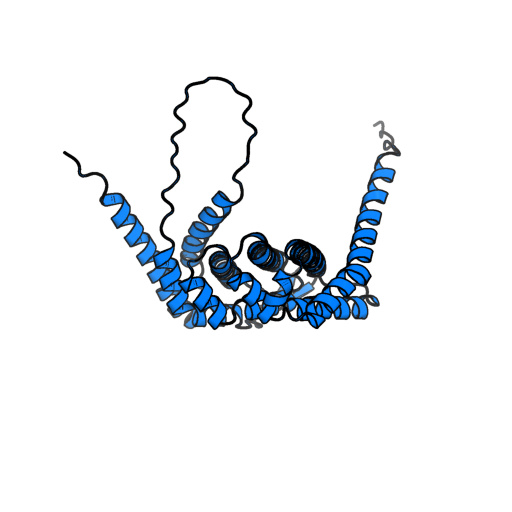A O 1
ATOM 1717 N N . HIS A 1 222 ? 7.482 5.397 -6.020 1.00 96.31 222 HIS A N 1
ATOM 1718 C CA . HIS A 1 222 ? 6.405 5.084 -5.084 1.00 96.31 222 HIS A CA 1
ATOM 1719 C C . HIS A 1 222 ? 6.939 4.670 -3.715 1.00 96.31 222 HIS A C 1
ATOM 1721 O O . HIS A 1 222 ? 6.341 5.023 -2.705 1.00 96.31 222 HIS A O 1
ATOM 1727 N N . VAL A 1 223 ? 8.067 3.956 -3.669 1.00 96.81 223 VAL A N 1
ATOM 1728 C CA . VAL A 1 223 ? 8.734 3.596 -2.410 1.00 96.81 223 VAL A CA 1
ATOM 1729 C C . VAL A 1 223 ? 9.153 4.851 -1.648 1.00 96.81 223 VAL A C 1
ATOM 1731 O O . VAL A 1 223 ? 8.792 4.979 -0.485 1.00 96.81 223 VAL A O 1
ATOM 1734 N N . VAL A 1 224 ? 9.808 5.817 -2.308 1.00 96.06 224 VAL A N 1
ATOM 1735 C CA . VAL A 1 224 ? 10.156 7.117 -1.692 1.00 96.06 224 VAL A CA 1
ATOM 1736 C C . VAL A 1 224 ? 8.911 7.811 -1.131 1.00 96.06 224 VAL A C 1
ATOM 1738 O O . VAL A 1 224 ? 8.919 8.276 0.007 1.00 96.06 224 VAL A O 1
ATOM 1741 N N . LEU A 1 225 ? 7.823 7.857 -1.908 1.00 95.88 225 LEU A N 1
ATOM 1742 C CA . LEU A 1 225 ? 6.571 8.489 -1.486 1.00 95.88 225 LEU A CA 1
ATOM 1743 C C . LEU A 1 225 ? 5.923 7.780 -0.283 1.00 95.88 225 LEU A C 1
ATOM 1745 O O . LEU A 1 225 ? 5.396 8.431 0.618 1.00 95.88 225 LEU A O 1
ATOM 1749 N N . LEU A 1 226 ? 5.966 6.448 -0.247 1.00 97.50 226 LEU A N 1
ATOM 1750 C CA . LEU A 1 226 ? 5.477 5.676 0.892 1.00 97.50 226 LEU A CA 1
ATOM 1751 C C . LEU A 1 226 ? 6.344 5.910 2.133 1.00 97.50 226 LEU A C 1
ATOM 1753 O O . LEU A 1 226 ? 5.789 6.098 3.213 1.00 97.50 226 LEU A O 1
ATOM 1757 N N . CYS A 1 227 ? 7.672 5.963 1.982 1.00 97.69 227 CYS A N 1
ATOM 1758 C CA . CYS A 1 227 ? 8.591 6.245 3.083 1.00 97.69 227 CYS A CA 1
ATOM 1759 C C . CYS A 1 227 ? 8.293 7.592 3.740 1.00 97.69 227 CYS A C 1
ATOM 1761 O O . CYS A 1 227 ? 8.043 7.639 4.939 1.00 97.69 227 CYS A O 1
ATOM 1763 N N . THR A 1 228 ? 8.237 8.665 2.947 1.00 95.94 228 THR A N 1
ATOM 1764 C CA . THR A 1 228 ? 7.978 10.021 3.458 1.00 95.94 228 THR A CA 1
ATOM 1765 C C . THR A 1 228 ? 6.605 10.136 4.118 1.00 95.94 228 THR A C 1
ATOM 1767 O O . THR A 1 228 ? 6.456 10.794 5.147 1.00 95.94 228 THR A O 1
ATOM 1770 N N . THR A 1 229 ? 5.596 9.457 3.566 1.00 94.94 229 THR A N 1
ATOM 1771 C CA . THR A 1 229 ? 4.250 9.431 4.154 1.00 94.94 229 THR A CA 1
ATOM 1772 C C . THR A 1 229 ? 4.242 8.718 5.507 1.00 94.94 229 THR A C 1
ATOM 1774 O O . THR A 1 229 ? 3.688 9.236 6.477 1.00 94.94 229 THR A O 1
ATOM 1777 N N . LEU A 1 230 ? 4.852 7.533 5.583 1.00 96.06 230 LEU A N 1
ATOM 1778 C CA . LEU A 1 230 ? 4.911 6.731 6.806 1.00 96.06 230 LEU A CA 1
ATOM 1779 C C . LEU A 1 230 ? 5.754 7.405 7.891 1.00 96.06 230 LEU A C 1
ATOM 1781 O O . LEU A 1 230 ? 5.347 7.427 9.049 1.00 96.06 230 LEU A O 1
ATOM 1785 N N . GLU A 1 231 ? 6.890 7.992 7.519 1.00 96.75 231 GLU A N 1
ATOM 1786 C CA . GLU A 1 231 ? 7.739 8.778 8.415 1.00 96.75 231 GLU A CA 1
ATOM 1787 C C . GLU A 1 231 ? 6.949 9.939 9.029 1.00 96.75 231 GLU A C 1
ATOM 1789 O O . GLU A 1 231 ? 6.847 10.052 10.253 1.00 96.75 231 GLU A O 1
ATOM 1794 N N . LYS A 1 232 ? 6.297 10.754 8.187 1.00 95.44 232 LYS A N 1
ATOM 1795 C CA . LYS A 1 232 ? 5.435 11.853 8.637 1.00 95.44 232 LYS A CA 1
ATOM 1796 C C . LYS A 1 232 ? 4.344 11.361 9.585 1.00 95.44 232 LYS A C 1
ATOM 1798 O O . LYS A 1 232 ? 4.091 12.002 10.604 1.00 95.44 232 LYS A O 1
ATOM 1803 N N . LEU A 1 233 ? 3.709 10.232 9.277 1.00 93.31 233 LEU A N 1
ATOM 1804 C CA . LEU A 1 233 ? 2.689 9.646 10.139 1.00 93.31 233 LEU A CA 1
ATOM 1805 C C . LEU A 1 233 ? 3.261 9.239 11.503 1.00 93.31 233 LEU A C 1
ATOM 1807 O O . LEU A 1 233 ? 2.652 9.544 12.525 1.00 93.31 233 LEU A O 1
ATOM 1811 N N . PHE A 1 234 ? 4.405 8.555 11.549 1.00 95.44 234 PHE A N 1
ATOM 1812 C CA . PHE A 1 234 ? 5.001 8.138 12.820 1.00 95.44 234 PHE A CA 1
ATOM 1813 C C . PHE A 1 234 ? 5.414 9.328 13.681 1.00 95.44 234 PHE A C 1
ATOM 1815 O O . PHE A 1 234 ? 5.181 9.303 14.891 1.00 95.44 234 PHE A O 1
ATOM 1822 N N . LEU A 1 235 ? 5.917 10.398 13.064 1.00 95.31 235 LEU A N 1
ATOM 1823 C CA . LEU A 1 235 ? 6.181 11.660 13.755 1.00 95.31 235 LEU A CA 1
ATOM 1824 C C . LEU A 1 235 ? 4.897 12.286 14.318 1.00 95.31 235 LEU A C 1
ATOM 1826 O O . LEU A 1 235 ? 4.898 12.768 15.448 1.00 95.31 235 LEU A O 1
ATOM 1830 N N . GLN A 1 236 ? 3.794 12.252 13.564 1.00 94.06 236 GLN A N 1
ATOM 1831 C CA . GLN A 1 236 ? 2.499 12.784 14.005 1.00 94.06 236 GLN A CA 1
ATOM 1832 C C . GLN A 1 236 ? 1.858 11.963 15.131 1.00 94.06 236 GLN A C 1
ATOM 1834 O O . GLN A 1 236 ? 1.281 12.538 16.049 1.00 94.06 236 GLN A O 1
ATOM 1839 N N . LEU A 1 237 ? 1.946 10.632 15.067 1.00 91.81 237 LEU A N 1
ATOM 1840 C CA . LEU A 1 237 ? 1.379 9.733 16.077 1.00 91.81 237 LEU A CA 1
ATOM 1841 C C . LEU A 1 237 ? 2.205 9.700 17.370 1.00 91.81 237 LEU A C 1
ATOM 1843 O O . LEU A 1 237 ? 1.668 9.398 18.437 1.00 91.81 237 LEU A O 1
ATOM 1847 N N . GLY A 1 238 ? 3.512 9.970 17.299 1.00 93.62 238 GLY A N 1
ATOM 1848 C CA . GLY A 1 238 ? 4.398 9.946 18.460 1.00 93.62 238 GLY A CA 1
ATOM 1849 C C . GLY A 1 238 ? 4.317 8.611 19.208 1.00 93.62 238 GLY A C 1
ATOM 1850 O O . GLY A 1 238 ? 4.491 7.546 18.613 1.00 93.62 238 GLY A O 1
ATOM 1851 N N . ALA A 1 239 ? 4.010 8.650 20.507 1.00 92.19 239 ALA A N 1
ATOM 1852 C CA . ALA A 1 239 ? 3.888 7.453 21.344 1.00 92.19 239 ALA A CA 1
ATOM 1853 C C . ALA A 1 239 ? 2.742 6.511 20.921 1.00 92.19 239 ALA A C 1
ATOM 1855 O O . ALA A 1 239 ? 2.832 5.307 21.148 1.00 92.19 239 ALA A O 1
ATOM 1856 N N . GLU A 1 240 ? 1.688 7.008 20.258 1.00 90.88 240 GLU A N 1
ATOM 1857 C CA . GLU A 1 240 ? 0.571 6.161 19.810 1.00 90.88 240 GLU A CA 1
ATOM 1858 C C . GLU A 1 240 ? 1.000 5.137 18.749 1.00 90.88 240 GLU A C 1
ATOM 1860 O O . GLU A 1 240 ? 0.385 4.072 18.626 1.00 90.88 240 GLU A O 1
ATOM 1865 N N . SER A 1 241 ? 2.086 5.421 18.019 1.00 93.19 241 SER A N 1
ATOM 1866 C CA . SER A 1 241 ? 2.654 4.508 17.022 1.00 93.19 241 SER A CA 1
ATOM 1867 C C . SER A 1 241 ? 3.099 3.168 17.620 1.00 93.19 241 SER A C 1
ATOM 1869 O O . SER A 1 241 ? 3.020 2.154 16.932 1.00 93.19 241 SER A O 1
ATOM 1871 N N . GLU A 1 242 ? 3.463 3.125 18.907 1.00 93.25 242 GLU A N 1
ATOM 1872 C CA . GLU A 1 242 ? 3.892 1.898 19.604 1.00 93.25 242 GLU A CA 1
ATOM 1873 C C . GLU A 1 242 ? 2.752 0.878 19.761 1.00 93.25 242 GLU A C 1
ATOM 1875 O O . GLU A 1 242 ? 2.988 -0.305 19.981 1.00 93.25 242 GLU A O 1
ATOM 1880 N N . SER A 1 243 ? 1.497 1.315 19.609 1.00 94.19 243 SER A N 1
ATOM 1881 C CA . SER A 1 243 ? 0.329 0.423 19.578 1.00 94.19 243 SER A CA 1
ATOM 1882 C C . SER A 1 243 ? 0.048 -0.185 18.195 1.00 94.19 243 SER A C 1
ATOM 1884 O O . SER A 1 243 ? -0.836 -1.043 18.057 1.00 94.19 243 SER A O 1
ATOM 1886 N N . LEU A 1 244 ? 0.737 0.308 17.161 1.00 93.31 244 LEU A N 1
ATOM 1887 C CA . LEU A 1 244 ? 0.522 -0.050 15.760 1.00 93.31 244 LEU A CA 1
ATOM 1888 C C . LEU A 1 244 ? 1.663 -0.892 15.193 1.00 93.31 244 LEU A C 1
ATOM 1890 O O . LEU A 1 244 ? 1.402 -1.777 14.384 1.00 93.31 244 LEU A O 1
ATOM 1894 N N . VAL A 1 245 ? 2.897 -0.594 15.592 1.00 95.44 245 VAL A N 1
ATOM 1895 C CA . VAL A 1 245 ? 4.120 -1.221 15.089 1.00 95.44 245 VAL A CA 1
ATOM 1896 C C . VAL A 1 245 ? 5.079 -1.474 16.248 1.00 95.44 245 VAL A C 1
ATOM 1898 O O . VAL A 1 245 ? 5.101 -0.714 17.219 1.00 95.44 245 VAL A O 1
ATOM 1901 N N . ASP A 1 246 ? 5.862 -2.548 16.151 1.00 96.25 246 ASP A N 1
ATOM 1902 C CA . ASP A 1 246 ? 6.909 -2.833 17.125 1.00 96.25 246 ASP A CA 1
ATOM 1903 C C . ASP A 1 246 ? 7.927 -1.682 17.183 1.00 96.25 246 ASP A C 1
ATOM 1905 O O . ASP A 1 246 ? 8.295 -1.090 16.164 1.00 96.25 246 ASP A O 1
ATOM 1909 N N . LYS A 1 247 ? 8.389 -1.349 18.393 1.00 95.62 247 LYS A N 1
ATOM 1910 C CA . LYS A 1 247 ? 9.304 -0.223 18.601 1.00 95.62 247 LYS A CA 1
ATOM 1911 C C . LYS A 1 247 ? 10.612 -0.398 17.829 1.00 95.62 247 LYS A C 1
ATOM 1913 O O . LYS A 1 247 ? 11.093 0.563 17.238 1.00 95.62 247 LYS A O 1
ATOM 1918 N N . GLN A 1 248 ? 11.178 -1.604 17.818 1.00 96.75 248 GLN A N 1
ATOM 1919 C CA . GLN A 1 248 ? 12.417 -1.883 17.101 1.00 96.75 248 GLN A CA 1
ATOM 1920 C C . GLN A 1 248 ? 12.215 -1.720 15.593 1.00 96.75 248 GLN A C 1
ATOM 1922 O O . GLN A 1 248 ? 13.045 -1.092 14.940 1.00 96.75 248 GLN A O 1
ATOM 1927 N N . GLU A 1 249 ? 11.117 -2.246 15.046 1.00 96.56 249 GLU A N 1
ATOM 1928 C CA . GLU A 1 249 ? 10.781 -2.100 13.624 1.00 96.56 249 GLU A CA 1
ATOM 1929 C C . GLU A 1 249 ? 10.586 -0.626 13.239 1.00 96.56 249 GLU A C 1
ATOM 1931 O O . GLU A 1 249 ? 11.151 -0.163 12.246 1.00 96.56 249 GLU A O 1
ATOM 1936 N N . ARG A 1 250 ? 9.855 0.141 14.057 1.00 96.75 250 ARG A N 1
ATOM 1937 C CA . ARG A 1 250 ? 9.667 1.584 13.854 1.00 96.75 250 ARG A CA 1
ATOM 1938 C C . ARG A 1 250 ? 10.996 2.328 13.864 1.00 96.75 250 ARG A C 1
ATOM 1940 O O . ARG A 1 250 ? 11.263 3.105 12.955 1.00 96.75 250 ARG A O 1
ATOM 1947 N N . ASP A 1 251 ? 11.824 2.105 14.879 1.00 97.31 251 ASP A N 1
ATOM 1948 C CA . ASP A 1 251 ? 13.083 2.829 15.043 1.00 97.31 251 ASP A CA 1
ATOM 1949 C C . ASP A 1 251 ? 14.067 2.481 13.902 1.00 97.31 251 ASP A C 1
ATOM 1951 O O . ASP A 1 251 ? 14.747 3.365 13.376 1.00 97.31 251 ASP A O 1
ATOM 1955 N N . GLN A 1 252 ? 14.085 1.220 13.442 1.00 97.81 252 GLN A N 1
ATOM 1956 C CA . GLN A 1 252 ? 14.827 0.803 12.243 1.00 97.81 252 GLN A CA 1
ATOM 1957 C C . GLN A 1 252 ? 14.331 1.516 10.981 1.00 97.81 252 GLN A C 1
ATOM 1959 O O . GLN A 1 252 ? 15.141 1.986 10.182 1.00 97.81 252 GLN A O 1
ATOM 1964 N N . PHE A 1 253 ? 13.014 1.617 10.808 1.00 98.00 253 PHE A N 1
ATOM 1965 C CA . PHE A 1 253 ? 12.414 2.288 9.662 1.00 98.00 253 PHE A CA 1
ATOM 1966 C C . PHE A 1 253 ? 12.688 3.798 9.645 1.00 98.00 253 PHE A C 1
ATOM 1968 O O . PHE A 1 253 ? 13.031 4.345 8.597 1.00 98.00 253 PHE A O 1
ATOM 1975 N N . MET A 1 254 ? 12.589 4.470 10.796 1.00 98.00 254 MET A N 1
ATOM 1976 C CA . MET A 1 254 ? 12.887 5.903 10.914 1.00 98.00 254 MET A CA 1
ATOM 1977 C C . MET A 1 254 ? 14.348 6.190 10.564 1.00 98.00 254 MET A C 1
ATOM 1979 O O . MET A 1 254 ? 14.630 7.060 9.744 1.00 98.00 254 MET A O 1
ATOM 1983 N N . LYS A 1 255 ? 15.275 5.389 11.105 1.00 97.75 255 LYS A N 1
ATOM 1984 C CA . LYS A 1 255 ? 16.697 5.482 10.761 1.00 97.75 255 LYS A CA 1
ATOM 1985 C C . LYS A 1 255 ? 16.937 5.261 9.264 1.00 97.75 255 LYS A C 1
ATOM 1987 O O . LYS A 1 255 ? 17.709 5.985 8.643 1.00 97.75 255 LYS A O 1
ATOM 1992 N N . PHE A 1 256 ? 16.258 4.281 8.668 1.00 97.38 256 PHE A N 1
ATOM 1993 C CA . PHE A 1 256 ? 16.328 4.026 7.231 1.00 97.38 256 PHE A CA 1
ATOM 1994 C C . PHE A 1 256 ? 15.866 5.235 6.394 1.00 97.38 256 PHE A C 1
ATOM 1996 O O . PHE A 1 256 ? 16.530 5.579 5.410 1.00 97.38 256 PHE A O 1
ATOM 2003 N N . CYS A 1 257 ? 14.776 5.904 6.787 1.00 97.00 257 CYS A N 1
ATOM 2004 C CA . CYS A 1 257 ? 14.288 7.105 6.103 1.00 97.00 257 CYS A CA 1
ATOM 2005 C C . CYS A 1 257 ? 15.320 8.243 6.154 1.00 97.00 257 CYS A C 1
ATOM 2007 O O . CYS A 1 257 ? 15.654 8.809 5.110 1.00 97.00 257 CYS A O 1
ATOM 2009 N N . GLU A 1 258 ? 15.891 8.503 7.332 1.00 96.19 258 GLU A N 1
ATOM 2010 C CA . GLU A 1 258 ? 16.912 9.536 7.542 1.00 96.19 258 GLU A CA 1
ATOM 2011 C C . GLU A 1 258 ? 18.203 9.252 6.753 1.00 96.19 258 GLU A C 1
ATOM 2013 O O . GLU A 1 258 ? 18.741 10.125 6.074 1.00 96.19 258 GLU A O 1
ATOM 2018 N N . GLU A 1 259 ? 18.708 8.018 6.796 1.00 95.00 259 GLU A N 1
ATOM 2019 C CA . GLU A 1 259 ? 20.017 7.696 6.219 1.00 95.00 259 GLU A CA 1
ATOM 2020 C C . GLU A 1 259 ? 19.986 7.465 4.705 1.00 95.00 259 GLU A C 1
ATOM 2022 O O . GLU A 1 259 ? 20.996 7.717 4.035 1.00 95.00 259 GLU A O 1
ATOM 2027 N N . SER A 1 260 ? 18.868 6.964 4.171 1.00 93.06 260 SER A N 1
ATOM 2028 C CA . SER A 1 260 ? 18.778 6.484 2.784 1.00 93.06 260 SER A CA 1
ATOM 2029 C C . SER A 1 260 ? 17.837 7.340 1.942 1.00 93.06 260 SER A C 1
ATOM 2031 O O . SER A 1 260 ? 18.231 7.862 0.896 1.00 93.06 260 SER A O 1
ATOM 2033 N N . VAL A 1 261 ? 16.602 7.533 2.408 1.00 92.44 261 VAL A N 1
ATOM 2034 C CA . VAL A 1 261 ? 15.554 8.205 1.627 1.00 92.44 261 VAL A CA 1
ATOM 2035 C C . VAL A 1 261 ? 15.807 9.711 1.543 1.00 92.44 261 VAL A C 1
ATOM 2037 O O . VAL A 1 261 ? 15.686 10.277 0.456 1.00 92.44 261 VAL A O 1
ATOM 2040 N N . ALA A 1 262 ? 16.235 10.353 2.636 1.00 92.19 262 ALA A N 1
ATOM 2041 C CA . ALA A 1 262 ? 16.533 11.788 2.654 1.00 92.19 262 ALA A CA 1
ATOM 2042 C C . ALA A 1 262 ? 17.597 12.174 1.611 1.00 92.19 262 ALA A C 1
ATOM 2044 O O . ALA A 1 262 ? 17.397 13.103 0.828 1.00 92.19 262 ALA A O 1
ATOM 2045 N N . LYS A 1 263 ? 18.677 11.387 1.505 1.00 91.31 263 LYS A N 1
ATOM 2046 C CA . LYS A 1 263 ? 19.734 11.596 0.500 1.00 91.31 263 LYS A CA 1
ATOM 2047 C C . LYS A 1 263 ? 19.206 11.509 -0.929 1.00 91.31 263 LYS A C 1
ATOM 2049 O O . LYS A 1 263 ? 19.662 12.236 -1.808 1.00 91.31 263 LYS A O 1
ATOM 2054 N N . GLU A 1 264 ? 18.275 10.598 -1.191 1.00 90.44 264 GLU A N 1
ATOM 2055 C CA . GLU A 1 264 ? 17.679 10.460 -2.519 1.00 90.44 264 GLU A CA 1
ATOM 2056 C C . GLU A 1 264 ? 16.749 11.632 -2.852 1.00 90.44 264 GLU A C 1
ATOM 2058 O O . GLU A 1 264 ? 16.766 12.113 -3.984 1.00 90.44 264 GLU A O 1
ATOM 2063 N N . ILE A 1 265 ? 15.991 12.136 -1.877 1.00 90.94 265 ILE A N 1
ATOM 2064 C CA . ILE A 1 265 ? 15.169 13.342 -2.046 1.00 90.94 265 ILE A CA 1
ATOM 2065 C C . ILE A 1 265 ? 16.059 14.551 -2.356 1.00 90.94 265 ILE A C 1
ATOM 2067 O O . ILE A 1 265 ? 15.791 15.283 -3.308 1.00 90.94 265 ILE A O 1
ATOM 2071 N N . GLU A 1 266 ? 17.159 14.731 -1.623 1.00 91.69 266 GLU A N 1
ATOM 2072 C CA . GLU A 1 266 ? 18.141 15.789 -1.890 1.00 91.69 266 GLU A CA 1
ATOM 2073 C C . GLU A 1 266 ? 18.737 15.677 -3.300 1.00 91.69 266 GLU A C 1
ATOM 2075 O O . GLU A 1 266 ? 18.797 16.667 -4.033 1.00 91.69 266 GLU A O 1
ATOM 2080 N N . ARG A 1 267 ? 19.116 14.463 -3.726 1.00 86.94 267 ARG A N 1
ATOM 2081 C CA . ARG A 1 267 ? 19.611 14.204 -5.090 1.00 86.94 267 ARG A CA 1
ATOM 2082 C C . ARG A 1 267 ? 18.579 14.550 -6.158 1.00 86.94 267 ARG A C 1
ATOM 2084 O O . ARG A 1 267 ? 18.955 15.069 -7.208 1.00 86.94 267 ARG A O 1
ATOM 2091 N N . GLN A 1 268 ? 17.304 14.241 -5.927 1.00 85.56 268 GLN A N 1
ATOM 2092 C CA . GLN A 1 268 ? 16.227 14.580 -6.858 1.00 85.56 268 GLN A CA 1
ATOM 2093 C C . GLN A 1 268 ? 16.031 16.093 -6.932 1.00 85.56 268 GLN A C 1
ATOM 2095 O O . GLN A 1 268 ? 16.054 16.642 -8.031 1.00 85.56 268 GLN A O 1
ATOM 2100 N N . ASN A 1 269 ? 15.951 16.775 -5.788 1.00 87.12 269 ASN A N 1
ATOM 2101 C CA . ASN A 1 269 ? 15.811 18.231 -5.727 1.00 87.12 269 ASN A CA 1
ATOM 2102 C C . ASN A 1 269 ? 16.966 18.952 -6.440 1.00 87.12 269 ASN A C 1
ATOM 2104 O O . ASN A 1 269 ? 16.720 19.858 -7.232 1.00 87.12 269 ASN A O 1
ATOM 2108 N N . PHE A 1 270 ? 18.209 18.495 -6.247 1.00 89.00 270 PHE A N 1
ATOM 2109 C CA . PHE A 1 270 ? 19.385 19.057 -6.920 1.00 89.00 270 PHE A CA 1
ATOM 2110 C C . PHE A 1 270 ? 19.338 18.900 -8.452 1.00 89.00 270 PHE A C 1
ATOM 2112 O O . PHE A 1 270 ? 19.775 19.781 -9.192 1.00 89.00 270 PHE A O 1
ATOM 2119 N N . ARG A 1 271 ? 18.796 17.782 -8.959 1.00 82.06 271 ARG A N 1
ATOM 2120 C CA . ARG A 1 271 ? 18.638 17.571 -10.410 1.00 82.06 271 ARG A CA 1
ATOM 2121 C C . ARG A 1 271 ? 17.622 18.525 -11.030 1.00 82.06 271 ARG A C 1
ATOM 2123 O O . ARG A 1 271 ? 17.818 18.918 -12.175 1.00 82.06 271 ARG A O 1
ATOM 2130 N N . TYR A 1 272 ? 16.564 18.875 -10.303 1.00 76.69 272 TYR A N 1
ATOM 2131 C CA . TYR A 1 272 ? 15.550 19.807 -10.794 1.00 76.69 272 TYR A CA 1
ATOM 2132 C C . TYR A 1 272 ? 16.022 21.262 -10.725 1.00 76.69 272 TYR A C 1
ATOM 2134 O O . TYR A 1 272 ? 15.808 21.997 -11.682 1.00 76.69 272 TYR A O 1
ATOM 2142 N N . SER A 1 273 ? 16.750 21.664 -9.677 1.00 80.94 273 SER A N 1
ATOM 2143 C CA . SER A 1 273 ? 17.261 23.040 -9.566 1.00 80.94 273 SER A CA 1
ATOM 2144 C C . SER A 1 273 ? 18.288 23.404 -10.646 1.00 80.94 273 SER A C 1
ATOM 2146 O O . SER A 1 273 ? 18.373 24.557 -11.046 1.00 80.94 273 SER A O 1
ATOM 2148 N N . GLY A 1 274 ? 19.058 22.433 -11.153 1.00 73.25 274 GLY A N 1
ATOM 2149 C CA . GLY A 1 274 ? 20.058 22.672 -12.205 1.00 73.25 274 GLY A CA 1
ATOM 2150 C C . GLY A 1 274 ? 19.498 22.807 -13.629 1.00 73.25 274 GLY A C 1
ATOM 2151 O O . GLY A 1 274 ? 20.263 23.102 -14.550 1.00 73.25 274 GLY A O 1
ATOM 2152 N N . LEU A 1 275 ? 18.201 22.551 -13.837 1.00 69.88 275 LEU A N 1
ATOM 2153 C CA . LEU A 1 275 ? 17.545 22.730 -15.138 1.00 69.88 275 LEU A CA 1
ATOM 2154 C C . LEU A 1 275 ? 17.043 24.168 -15.330 1.00 69.88 275 LEU A C 1
ATOM 2156 O O . LEU A 1 275 ? 17.154 24.685 -16.438 1.00 69.88 275 LEU A O 1
ATOM 2160 N N . ASP A 1 276 ? 16.606 24.834 -14.257 1.00 67.12 276 ASP A N 1
ATOM 2161 C CA . ASP A 1 276 ? 16.109 26.218 -14.317 1.00 67.12 276 ASP A CA 1
ATOM 2162 C C . ASP A 1 276 ? 17.208 27.232 -14.683 1.00 67.12 276 ASP A C 1
ATOM 2164 O O . ASP A 1 276 ? 16.944 28.231 -15.350 1.00 67.12 276 ASP A O 1
ATOM 2168 N N . GLU A 1 277 ? 18.470 26.970 -14.326 1.00 66.81 277 GLU A N 1
ATOM 2169 C CA . GLU A 1 277 ? 19.574 27.886 -14.653 1.00 66.81 277 GLU A CA 1
ATOM 2170 C C . GLU A 1 277 ? 19.943 27.878 -16.148 1.00 66.81 277 GLU A C 1
ATOM 2172 O O . GLU A 1 277 ? 20.429 28.884 -16.663 1.00 66.81 277 GLU A O 1
ATOM 2177 N N . ARG A 1 278 ? 19.670 26.789 -16.884 1.00 61.25 278 ARG A N 1
ATOM 2178 C CA . ARG A 1 278 ? 20.002 26.690 -18.322 1.00 61.25 278 ARG A CA 1
ATOM 2179 C C . ARG A 1 278 ? 18.950 27.288 -19.248 1.00 61.25 278 ARG A C 1
ATOM 2181 O O . ARG A 1 278 ? 19.263 27.557 -20.401 1.00 61.25 278 ARG A O 1
ATOM 2188 N N . GLU A 1 279 ? 17.730 27.504 -18.766 1.00 60.88 279 GLU A N 1
ATOM 2189 C CA . GLU A 1 279 ? 16.690 28.202 -19.535 1.00 60.88 279 GLU A CA 1
ATOM 2190 C C . GLU A 1 279 ? 16.749 29.729 -19.343 1.00 60.88 279 GLU A C 1
ATOM 2192 O O . GLU A 1 279 ? 16.138 30.475 -20.107 1.00 60.88 279 GLU A O 1
ATOM 2197 N N . SER A 1 280 ? 17.531 30.209 -18.367 1.00 61.31 280 SER A N 1
ATOM 2198 C CA . SER A 1 280 ? 17.741 31.638 -18.105 1.00 61.31 280 SER A CA 1
ATOM 2199 C C . SER A 1 280 ? 18.895 32.260 -18.905 1.00 61.31 280 SER A C 1
ATOM 2201 O O . SER A 1 280 ? 18.950 33.488 -19.023 1.00 61.31 280 SER A O 1
ATOM 2203 N N . GLU A 1 281 ? 19.818 31.469 -19.455 1.00 60.62 281 GLU A N 1
ATOM 2204 C CA . GLU A 1 281 ? 20.819 31.959 -20.409 1.00 60.62 281 GLU A CA 1
ATOM 2205 C C . GLU A 1 281 ? 20.214 31.900 -21.812 1.00 60.62 281 GLU A C 1
ATOM 2207 O O . GLU A 1 281 ? 20.294 30.900 -22.519 1.00 60.62 281 GLU A O 1
ATOM 2212 N N . GLY A 1 282 ? 19.526 32.985 -22.174 1.00 61.34 282 GLY A N 1
ATOM 2213 C CA . GLY A 1 282 ? 18.864 33.167 -23.458 1.00 61.34 282 GLY A CA 1
ATOM 2214 C C . GLY A 1 282 ? 19.821 33.066 -24.642 1.00 61.34 282 GLY A C 1
ATOM 2215 O O . GLY A 1 282 ? 20.290 34.076 -25.158 1.00 61.34 282 GLY A O 1
ATOM 2216 N N . ASP A 1 283 ? 20.026 31.850 -25.128 1.00 59.88 283 ASP A N 1
ATOM 2217 C CA . ASP A 1 283 ? 20.506 31.591 -26.475 1.00 59.88 283 ASP A CA 1
ATOM 2218 C C . ASP A 1 283 ? 19.279 31.639 -27.396 1.00 59.88 283 ASP A C 1
ATOM 2220 O O . ASP A 1 283 ? 18.664 30.630 -27.746 1.00 59.88 283 ASP A O 1
ATOM 2224 N N . THR A 1 284 ? 18.831 32.858 -27.719 1.00 71.31 284 THR A N 1
ATOM 2225 C CA . THR A 1 284 ? 17.866 33.062 -28.805 1.00 71.31 284 THR A CA 1
ATOM 2226 C C . THR A 1 284 ? 18.441 32.406 -30.060 1.00 71.31 284 THR A C 1
ATOM 2228 O O . THR A 1 284 ? 19.483 32.869 -30.535 1.00 71.31 284 THR A O 1
ATOM 2231 N N . PRO A 1 285 ? 17.807 31.357 -30.618 1.00 67.12 285 PRO A N 1
ATOM 2232 C CA . PRO A 1 285 ? 18.311 30.729 -31.827 1.00 67.12 285 PRO A CA 1
ATOM 2233 C C . PRO A 1 285 ? 18.387 31.793 -32.929 1.00 67.12 285 PRO A C 1
ATOM 2235 O O . PRO A 1 285 ? 17.445 32.585 -33.062 1.00 67.12 285 PRO A O 1
ATOM 2238 N N . PRO A 1 286 ? 19.489 31.858 -33.700 1.00 65.62 286 PRO A N 1
ATOM 2239 C CA . PRO A 1 286 ? 19.631 32.848 -34.755 1.00 65.62 286 PRO A CA 1
ATOM 2240 C C . PRO A 1 286 ? 18.425 32.733 -35.686 1.00 65.62 286 PRO A C 1
ATOM 2242 O O . PRO A 1 286 ? 18.150 31.661 -36.231 1.00 65.62 286 PRO A O 1
ATOM 2245 N N . MET A 1 287 ? 17.672 33.828 -35.835 1.00 67.88 287 MET A N 1
ATOM 2246 C CA . MET A 1 287 ? 16.605 33.883 -36.826 1.00 67.88 287 MET A CA 1
ATOM 2247 C C . MET A 1 287 ? 17.233 33.622 -38.193 1.00 67.88 287 MET A C 1
ATOM 2249 O O . MET A 1 287 ? 18.004 34.442 -38.692 1.00 67.88 287 MET A O 1
ATOM 2253 N N . ASN A 1 288 ? 16.889 32.489 -38.804 1.00 64.44 288 ASN A N 1
ATOM 2254 C CA . ASN A 1 288 ? 17.135 32.275 -40.221 1.00 64.44 288 ASN A CA 1
ATOM 2255 C C . ASN A 1 288 ? 16.315 33.309 -40.995 1.00 64.44 288 ASN A C 1
ATOM 2257 O O . ASN A 1 288 ? 15.108 33.151 -41.181 1.00 64.44 288 ASN A O 1
ATOM 2261 N N . THR A 1 289 ? 16.975 34.379 -41.425 1.00 69.94 289 THR A N 1
ATOM 2262 C CA . THR A 1 289 ? 16.470 35.267 -42.467 1.00 69.94 289 THR A CA 1
ATOM 2263 C C . THR A 1 289 ? 16.459 34.490 -43.780 1.00 69.94 289 THR A C 1
ATOM 2265 O O . THR A 1 289 ? 17.525 34.212 -44.335 1.00 69.94 289 THR A O 1
ATOM 2268 N N . PHE A 1 290 ? 15.263 34.107 -44.227 1.00 66.25 290 PHE A N 1
ATOM 2269 C CA . PHE A 1 290 ? 14.987 33.745 -45.617 1.00 66.25 290 PHE A CA 1
ATOM 2270 C C . PHE A 1 290 ? 14.611 34.993 -46.413 1.00 66.25 290 PHE A C 1
ATOM 2272 O O . PHE A 1 290 ? 13.925 35.867 -45.834 1.00 66.25 290 PHE A O 1
#

Foldseek 3Di:
DDDDPPPVVVVVVVVLVVLLVLVVVLLVVCVPPVPPNPDSLCVVLVVVVVVVVVVPPPDPDDDDDDDDPDPPPPPPPDPPDCVSVLVSCLVCVVVLLCLQPDFPQPDWDDDPPGTDGGDSDPSNVSSLLVLLVCLQDNDPVSVVSCLVVLVLLSLLVVLLVCQPPVSSLVSNLVSQLSCLPPNDLSSLLSNVVSVVLVSLLVLQVVQVVCVVPDDRGNNVVSSLVSLVSVLVSCVVCPPVCVVRHPPVSVVVSNVCCVPPSVVVVVVVVVVVVVVVVVVVPDPPPPPPDD

Organism: NCBI:txid101924

Sequence (290 aa):
SRTSGNGRSVALMASLDVAAELLTTEVNRVEHDPSLGSSSINSVIAMVSRMSRQKIFGTEGNESETNGELTVMKNRSALESTALLEQCLRKRIDELVKILTEDRSQDSFSNSCEKVTDPFGITKFRIAEFVLACTKSGNRETVAVLLERKIPEVFLQIFFSREWNNILLNTVTTAIIYSFEAGSNDARKAWLNAGIIPKIMRAWSESEEVSGQKKRPGHMGHVVLLCTTLEKLFLQLGAESESLVDKQERDQFMKFCEESVAKEIERQNFRYSGLDERESEGDTPPMNTF

Secondary structure (DSSP, 8-state):
----SHHHHHHHHHHHHHHHHHHHHHHHHHTT-TTSTTHHHHHHHHHHHHHHHHTT-------------------------THHHHHHHHHHHHHHHHHHH---TT-EEE-SS-EEES---HHHHHHHHHHHHHHHH--HHHHHHHHHTTHHHHHHHHHHH-TT-HHHHHHHHHHHHHHHHTS-HHHHHHHHHTTHHHHHHHHHHHHHHHTTSS---TTHHHHHHHHHHHHHHHHHHGGGGGGTS-HHHHHHHHHHIIIIIHHHHHHHHHHHHHHHHHHSS---------

Radius of gyration: 23.85 Å; chains: 1; bounding box: 77×60×67 Å

InterPro domains:
  IPR007587 SIT4 phosphatase-associated protein family [PF04499] (38-269)
  IPR007587 SIT4 phosphatase-associated protein family [PTHR12634] (37-272)